Protein AF-A0A183H9J6-F1 (afdb_monomer_lite)

Structure (mmCIF, N/CA/C/O backbone):
data_AF-A0A183H9J6-F1
#
_entry.id   AF-A0A183H9J6-F1
#
loop_
_atom_site.group_PDB
_atom_site.id
_atom_site.type_symbol
_atom_site.label_atom_id
_atom_site.label_alt_id
_atom_site.label_comp_id
_atom_site.label_asym_id
_atom_site.label_entity_id
_atom_site.label_seq_id
_atom_site.pdbx_PDB_ins_code
_atom_site.Cartn_x
_atom_site.Cartn_y
_atom_site.Cartn_z
_atom_site.occupancy
_atom_site.B_iso_or_equiv
_atom_site.auth_seq_id
_atom_site.auth_comp_id
_atom_site.auth_asym_id
_atom_site.auth_atom_id
_atom_site.pdbx_PDB_model_num
ATOM 1 N N . MET A 1 1 ? 47.296 13.083 33.596 1.00 39.81 1 MET A N 1
ATOM 2 C CA . MET A 1 1 ? 47.941 13.870 32.528 1.00 39.81 1 MET A CA 1
ATOM 3 C C . MET A 1 1 ? 46.954 13.886 31.374 1.00 39.81 1 MET A C 1
ATOM 5 O O . MET A 1 1 ? 46.696 12.833 30.814 1.00 39.81 1 MET A O 1
ATOM 9 N N . GLU A 1 2 ? 46.048 14.866 31.382 1.00 35.62 2 GLU A N 1
ATOM 10 C CA . GLU A 1 2 ? 46.184 16.158 30.669 1.00 35.62 2 GLU A CA 1
ATOM 11 C C . GLU A 1 2 ? 46.060 15.941 29.150 1.00 35.62 2 GLU A C 1
ATOM 13 O O . GLU A 1 2 ? 46.863 15.224 28.571 1.00 35.62 2 GLU A O 1
ATOM 18 N N . ASN A 1 3 ? 44.904 16.300 28.567 1.00 37.06 3 ASN A N 1
ATOM 19 C CA . ASN A 1 3 ? 44.635 17.581 27.871 1.00 37.06 3 ASN A CA 1
ATOM 20 C C . ASN A 1 3 ? 45.390 17.623 26.522 1.00 37.06 3 ASN A C 1
ATOM 22 O O . ASN A 1 3 ? 46.571 17.335 26.479 1.00 37.06 3 ASN A O 1
ATOM 26 N N . SER A 1 4 ? 44.849 17.973 25.356 1.00 40.47 4 SER A N 1
ATOM 27 C CA . SER A 1 4 ? 43.821 18.953 24.997 1.00 40.47 4 SER A CA 1
ATOM 28 C C . SER A 1 4 ? 43.622 18.862 23.465 1.00 40.47 4 SER A C 1
ATOM 30 O O . SER A 1 4 ? 44.569 18.576 22.744 1.00 40.47 4 SER A O 1
ATOM 32 N N . SER A 1 5 ? 42.394 18.933 22.946 1.00 39.59 5 SER A N 1
ATOM 33 C CA . SER A 1 5 ? 41.747 20.141 22.384 1.00 39.59 5 SER A CA 1
ATOM 34 C C . SER A 1 5 ? 42.214 20.591 20.987 1.00 39.59 5 SER A C 1
ATOM 36 O O . SER A 1 5 ? 43.350 21.014 20.813 1.00 39.59 5 SER A O 1
ATOM 38 N N . SER A 1 6 ? 41.272 20.624 20.033 1.00 38.84 6 SER A N 1
ATOM 39 C CA . SER A 1 6 ? 41.050 21.686 19.015 1.00 38.84 6 SER A CA 1
ATOM 40 C C . SER A 1 6 ? 39.786 21.308 18.219 1.00 38.84 6 SER A C 1
ATOM 42 O O . SER A 1 6 ? 39.771 20.269 17.573 1.00 38.84 6 SER A O 1
ATOM 44 N N . SER A 1 7 ? 38.603 21.911 18.387 1.00 40.59 7 SER A N 1
ATOM 45 C CA . SER A 1 7 ? 38.158 23.315 18.270 1.00 40.59 7 SER A CA 1
ATOM 46 C C . SER A 1 7 ? 38.127 23.865 16.833 1.00 40.59 7 SER A C 1
ATOM 48 O O . SER A 1 7 ? 39.146 24.262 16.288 1.00 40.59 7 SER A O 1
ATOM 50 N N . ASN A 1 8 ? 36.889 23.951 16.323 1.00 40.28 8 ASN A N 1
ATOM 51 C CA . ASN A 1 8 ? 36.289 24.991 15.473 1.00 40.28 8 ASN A CA 1
ATOM 52 C C . ASN A 1 8 ? 36.818 25.271 14.052 1.00 40.28 8 ASN A C 1
ATOM 54 O O . ASN A 1 8 ? 37.880 25.844 13.880 1.00 40.28 8 ASN A O 1
ATOM 58 N N . HIS A 1 9 ? 35.923 25.126 13.058 1.00 40.44 9 HIS A N 1
ATOM 59 C CA . HIS A 1 9 ? 35.379 26.287 12.329 1.00 40.44 9 HIS A CA 1
ATOM 60 C C . HIS A 1 9 ? 34.066 25.979 11.576 1.00 40.44 9 HIS A C 1
ATOM 62 O O . HIS A 1 9 ? 33.989 25.110 10.714 1.00 40.44 9 HIS A O 1
ATOM 68 N N . LYS A 1 10 ? 33.027 26.763 11.898 1.00 44.31 10 LYS A N 1
ATOM 69 C CA . LYS A 1 10 ? 31.835 27.028 11.075 1.00 44.31 10 LYS A CA 1
ATOM 70 C C . LYS A 1 10 ? 32.164 28.122 10.051 1.00 44.31 10 LYS A C 1
ATOM 72 O O . LYS A 1 10 ? 32.670 29.161 10.468 1.00 44.31 10 LYS A O 1
ATOM 77 N N . ARG A 1 11 ? 31.741 27.945 8.791 1.00 38.75 11 ARG A N 1
ATOM 78 C CA . ARG A 1 11 ? 31.056 28.930 7.906 1.00 38.75 11 ARG A CA 1
ATOM 79 C C . ARG A 1 11 ? 30.902 28.302 6.512 1.00 38.75 11 ARG A C 1
ATOM 81 O O . ARG A 1 11 ? 31.877 27.905 5.900 1.00 38.75 11 ARG A O 1
ATOM 88 N N . SER A 1 12 ? 29.671 27.967 6.136 1.00 33.12 12 SER A N 1
ATOM 89 C CA . SER A 1 12 ? 28.782 28.774 5.283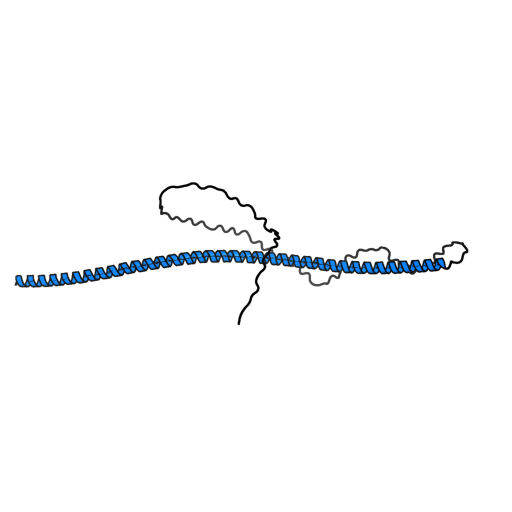 1.00 33.12 12 SER A CA 1
ATOM 90 C C . SER A 1 12 ? 29.090 28.617 3.795 1.00 33.12 12 SER A C 1
ATOM 92 O O . SER A 1 12 ? 30.085 29.139 3.301 1.00 33.12 12 SER A O 1
ATOM 94 N N . SER A 1 13 ? 28.203 27.923 3.085 1.00 44.28 13 SER A N 1
ATOM 95 C CA . SER A 1 13 ? 27.910 28.173 1.673 1.00 44.28 13 SER A CA 1
ATOM 96 C C . SER A 1 13 ? 26.540 27.590 1.347 1.00 44.28 13 SER A C 1
ATOM 98 O O . SER A 1 13 ? 26.383 26.400 1.081 1.00 44.28 13 SER A O 1
ATOM 100 N N . ASP A 1 14 ? 25.555 28.481 1.413 1.00 39.84 14 ASP A N 1
ATOM 101 C CA . ASP A 1 14 ? 24.296 28.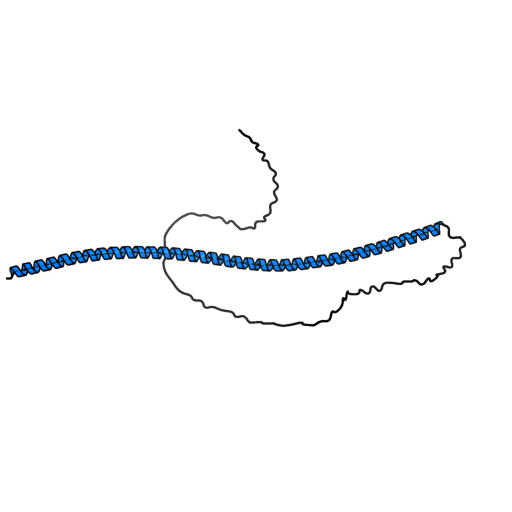423 0.684 1.00 39.84 14 ASP A CA 1
ATOM 102 C C . ASP A 1 14 ? 24.499 27.955 -0.758 1.00 39.84 14 ASP A C 1
ATOM 104 O O . ASP A 1 14 ? 25.221 28.604 -1.514 1.00 39.84 14 ASP A O 1
ATOM 108 N N . ARG A 1 15 ? 23.757 26.922 -1.172 1.00 42.34 15 ARG A N 1
ATOM 109 C CA . ARG A 1 15 ? 23.119 26.896 -2.497 1.00 42.34 15 ARG A CA 1
ATOM 110 C C . ARG A 1 15 ? 21.748 26.238 -2.408 1.00 42.34 15 ARG A C 1
ATOM 112 O O . ARG A 1 15 ? 21.608 25.020 -2.387 1.00 42.34 15 ARG A O 1
ATOM 119 N N . HIS A 1 16 ? 20.739 27.104 -2.403 1.00 36.22 16 HIS A N 1
ATOM 120 C CA . HIS A 1 16 ? 19.374 26.821 -2.821 1.00 36.22 16 HIS A CA 1
ATOM 121 C C . HIS A 1 16 ? 19.330 26.059 -4.152 1.00 36.22 16 HIS A C 1
ATOM 123 O O . HIS A 1 16 ? 19.836 26.538 -5.166 1.00 36.22 16 HIS A O 1
ATOM 129 N N . ARG A 1 17 ? 18.581 24.955 -4.182 1.00 38.44 17 ARG A N 1
ATOM 130 C CA . ARG A 1 17 ? 17.717 24.625 -5.322 1.00 38.44 17 ARG A CA 1
ATOM 131 C C . ARG A 1 17 ? 16.414 24.043 -4.788 1.00 38.44 17 ARG A C 1
ATOM 133 O O . ARG A 1 17 ? 16.344 22.889 -4.382 1.00 38.44 17 ARG A O 1
ATOM 140 N N . HIS A 1 18 ? 15.404 24.906 -4.746 1.00 35.41 18 HIS A N 1
ATOM 141 C CA . HIS A 1 18 ? 14.035 24.575 -4.386 1.00 35.41 18 HIS A CA 1
ATOM 142 C C . HIS A 1 18 ? 13.429 23.586 -5.385 1.00 35.41 18 HIS A C 1
ATOM 144 O O . HIS A 1 18 ? 13.367 23.848 -6.584 1.00 35.41 18 HIS A O 1
ATOM 150 N N . SER A 1 19 ? 12.945 22.473 -4.845 1.00 37.44 19 SER A N 1
ATOM 151 C CA . SER A 1 19 ? 12.026 21.539 -5.479 1.00 37.44 19 SER A CA 1
ATOM 152 C C . SER A 1 19 ? 10.768 21.511 -4.627 1.00 37.44 19 SER A C 1
ATOM 154 O O . SER A 1 19 ? 10.751 20.810 -3.622 1.00 37.44 19 SER A O 1
ATOM 156 N N . SER A 1 20 ? 9.747 22.276 -5.017 1.00 36.22 20 SER A N 1
ATOM 157 C CA . SER A 1 20 ? 8.347 22.026 -4.645 1.00 36.22 20 SER A CA 1
ATOM 158 C C . SER A 1 20 ? 7.453 23.135 -5.197 1.00 36.22 20 SER A C 1
ATOM 160 O O . SER A 1 20 ? 7.291 24.186 -4.580 1.00 36.22 20 SER A O 1
ATOM 162 N N . TYR A 1 21 ? 6.840 22.873 -6.352 1.00 33.75 21 TYR A N 1
ATOM 163 C CA . TYR A 1 21 ? 5.544 23.454 -6.691 1.00 33.75 21 TYR A CA 1
ATOM 164 C C . TYR A 1 21 ? 4.521 22.843 -5.724 1.00 33.75 21 TYR A C 1
ATOM 166 O O . TYR A 1 21 ? 4.093 21.704 -5.899 1.00 33.75 21 TYR A O 1
ATOM 174 N N . ALA A 1 22 ? 4.195 23.576 -4.661 1.00 39.69 22 ALA A N 1
ATOM 175 C CA . ALA A 1 22 ? 3.084 23.260 -3.779 1.00 39.69 22 ALA A CA 1
ATOM 176 C C . ALA A 1 22 ? 1.826 23.950 -4.313 1.00 39.69 22 ALA A C 1
ATOM 178 O O . ALA A 1 22 ? 1.788 25.161 -4.525 1.00 39.69 22 ALA A O 1
ATOM 179 N N . MET A 1 23 ? 0.822 23.122 -4.568 1.00 39.19 23 MET A N 1
ATOM 180 C CA . MET A 1 23 ? -0.502 23.484 -5.041 1.00 39.19 23 MET A CA 1
ATOM 181 C C . MET A 1 23 ? -1.273 24.308 -4.004 1.00 39.19 23 MET A C 1
ATOM 183 O O . MET A 1 23 ? -1.346 23.959 -2.829 1.00 39.19 23 MET A O 1
ATOM 187 N N . LEU A 1 24 ? -1.886 25.370 -4.521 1.00 36.50 24 LEU A N 1
ATOM 188 C CA . LEU A 1 24 ? -3.099 26.047 -4.067 1.00 36.50 24 LEU A CA 1
ATOM 189 C C . LEU A 1 24 ? -4.028 25.211 -3.163 1.00 36.50 24 LEU A C 1
ATOM 191 O O . LEU A 1 24 ? -4.579 24.204 -3.600 1.00 36.50 24 LEU A O 1
ATOM 195 N N . SER A 1 25 ? -4.331 25.731 -1.970 1.00 33.50 25 SER A N 1
ATOM 196 C CA . SER A 1 25 ? -5.674 25.637 -1.386 1.00 33.50 25 SER A CA 1
ATOM 197 C C . SER A 1 25 ? -5.917 26.781 -0.397 1.00 33.50 25 SER A C 1
ATOM 199 O O . SER A 1 25 ? -5.163 27.000 0.545 1.00 33.50 25 SER A O 1
ATOM 201 N N . TYR A 1 26 ? -6.991 27.505 -0.680 1.00 35.06 26 TYR A N 1
ATOM 202 C CA . TYR A 1 26 ? -7.563 28.680 -0.040 1.00 35.06 26 TYR A CA 1
ATOM 203 C C . TYR A 1 26 ? -7.605 28.656 1.499 1.00 35.06 26 TYR A C 1
ATOM 205 O O . TYR A 1 26 ? -8.147 27.735 2.105 1.00 35.06 26 TYR A O 1
ATOM 213 N N . VAL A 1 27 ? -7.120 29.742 2.110 1.00 32.31 27 VAL A N 1
ATOM 214 C CA . VAL A 1 27 ? -7.443 30.149 3.485 1.00 32.31 27 VAL A CA 1
ATOM 215 C C . VAL A 1 27 ? -8.529 31.218 3.391 1.00 32.31 27 VAL A C 1
ATOM 217 O O . VAL A 1 27 ? -8.268 32.336 2.953 1.00 32.31 27 VAL A O 1
ATOM 220 N N . THR A 1 28 ? -9.753 30.872 3.778 1.00 38.06 28 THR A N 1
ATOM 221 C CA . THR A 1 28 ? -10.841 31.832 4.003 1.00 38.06 28 THR A CA 1
ATOM 222 C C . THR A 1 28 ? -10.937 32.156 5.489 1.00 38.06 28 THR A C 1
ATOM 224 O O . THR A 1 28 ? -11.050 31.268 6.332 1.00 38.06 28 THR A O 1
ATOM 227 N N . THR A 1 29 ? -10.881 33.448 5.784 1.00 37.31 29 THR A N 1
ATOM 228 C CA . THR A 1 29 ? -11.086 34.092 7.081 1.00 37.31 29 THR A CA 1
ATOM 229 C C . THR A 1 29 ? -12.549 34.008 7.537 1.00 37.31 29 THR A C 1
ATOM 231 O O . THR A 1 29 ? -13.447 34.041 6.699 1.00 37.31 29 THR A O 1
ATOM 234 N N . ASN A 1 30 ? -12.795 33.954 8.856 1.00 34.91 30 ASN A N 1
ATOM 235 C CA . ASN A 1 30 ? -13.631 34.913 9.613 1.00 34.91 30 ASN A CA 1
ATOM 236 C C . ASN A 1 30 ? -14.077 34.341 10.975 1.00 34.91 30 ASN A C 1
ATOM 238 O O . ASN A 1 30 ? -14.807 33.358 11.055 1.00 34.91 30 ASN A O 1
ATOM 242 N N . ILE A 1 31 ? -13.661 35.027 12.042 1.00 38.62 31 ILE A N 1
ATOM 243 C CA . ILE A 1 31 ? -14.200 34.937 13.407 1.00 38.62 31 ILE A CA 1
ATOM 244 C C . ILE A 1 31 ? -15.359 35.941 13.513 1.00 38.62 31 ILE A C 1
ATOM 246 O O . ILE A 1 31 ? -15.211 37.074 13.049 1.00 38.62 31 ILE A O 1
ATOM 250 N N . PRO A 1 32 ? -16.484 35.567 14.148 1.00 42.19 32 PRO A N 1
ATOM 251 C CA . PRO A 1 32 ? -17.030 36.440 15.188 1.00 42.19 32 PRO A CA 1
ATOM 252 C C . PRO A 1 32 ? -17.527 35.701 16.444 1.00 42.19 32 PRO A C 1
ATOM 254 O O . PRO A 1 32 ? -17.738 34.494 16.495 1.00 42.19 32 PRO A O 1
ATOM 257 N N . THR A 1 33 ? -17.669 36.517 17.478 1.00 40.19 33 THR A N 1
ATOM 258 C CA . THR A 1 33 ? -17.850 36.280 18.910 1.00 40.19 33 THR A CA 1
ATOM 259 C C . THR A 1 33 ? -19.239 35.805 19.369 1.00 40.19 33 THR A C 1
ATOM 261 O O . THR A 1 33 ? -20.248 36.314 18.901 1.00 40.19 33 THR A O 1
ATOM 264 N N . ALA A 1 34 ? -19.220 35.004 20.445 1.00 35.53 34 ALA A N 1
ATOM 265 C CA . ALA A 1 34 ? -20.131 34.974 21.605 1.00 35.53 34 ALA A CA 1
ATOM 266 C C . ALA A 1 34 ? -21.600 34.474 21.505 1.00 35.53 34 ALA A C 1
ATOM 268 O O . ALA A 1 34 ? -22.406 34.943 20.715 1.00 35.53 34 ALA A O 1
ATOM 269 N N . SER A 1 35 ? -21.947 33.688 22.545 1.00 33.44 35 SER A N 1
ATOM 270 C CA . SER A 1 35 ? -23.205 33.695 23.327 1.00 33.44 35 SER A CA 1
ATOM 271 C C . SER A 1 35 ? -24.302 32.630 23.072 1.00 33.44 35 SER A C 1
ATOM 273 O O . SER A 1 35 ? -25.164 32.800 22.221 1.00 33.44 35 SER A O 1
ATOM 275 N N . LYS A 1 36 ? -24.384 31.718 24.064 1.00 35.38 36 LYS A N 1
ATOM 276 C CA . LYS A 1 36 ? -25.572 31.181 24.784 1.00 35.38 36 LYS A CA 1
ATOM 277 C C . LYS A 1 36 ? -26.300 29.900 24.313 1.00 35.38 36 LYS A C 1
ATOM 279 O O . LYS A 1 36 ? -26.938 29.867 23.275 1.00 35.38 36 LYS A O 1
ATOM 284 N N . ARG A 1 37 ? -26.384 29.007 25.319 1.00 37.38 37 ARG A N 1
ATOM 285 C CA . ARG A 1 37 ? -27.495 28.139 25.774 1.00 37.38 37 ARG A CA 1
ATOM 286 C C . ARG A 1 37 ? -27.721 26.776 25.112 1.00 37.38 37 ARG A C 1
ATOM 288 O O . ARG A 1 37 ? -28.082 26.672 23.951 1.00 37.38 37 ARG A O 1
ATOM 295 N N . ASP A 1 38 ? -27.562 25.768 25.975 1.00 35.53 38 ASP A N 1
ATOM 296 C CA . ASP A 1 38 ? -28.466 24.648 26.259 1.00 35.53 38 ASP A CA 1
ATOM 297 C C . ASP A 1 38 ? -29.483 24.261 25.187 1.00 35.53 38 ASP A C 1
ATOM 299 O O . ASP A 1 38 ? -30.408 25.018 24.902 1.00 35.53 38 ASP A O 1
ATOM 303 N N . SER A 1 39 ? -29.409 23.002 24.752 1.00 43.72 39 SER A N 1
ATOM 304 C CA . SER A 1 39 ? -30.535 22.059 24.831 1.00 43.72 39 SER A CA 1
ATOM 305 C C . SER A 1 39 ? -30.048 20.641 24.537 1.00 43.72 39 SER A C 1
ATOM 307 O O . SER A 1 39 ? -29.667 20.307 23.418 1.00 43.72 39 SER A O 1
ATOM 309 N N . GLN A 1 40 ? -30.081 19.794 25.566 1.00 41.00 40 GLN A N 1
ATOM 310 C CA . GLN A 1 40 ? -30.141 18.347 25.404 1.00 41.00 40 GLN A CA 1
ATOM 311 C C . GLN A 1 40 ? -31.478 17.985 24.744 1.00 41.00 40 GLN A C 1
ATOM 313 O O . GLN A 1 40 ? -32.533 18.360 25.247 1.00 41.00 40 GLN A O 1
ATOM 318 N N . SER A 1 41 ? -31.441 17.203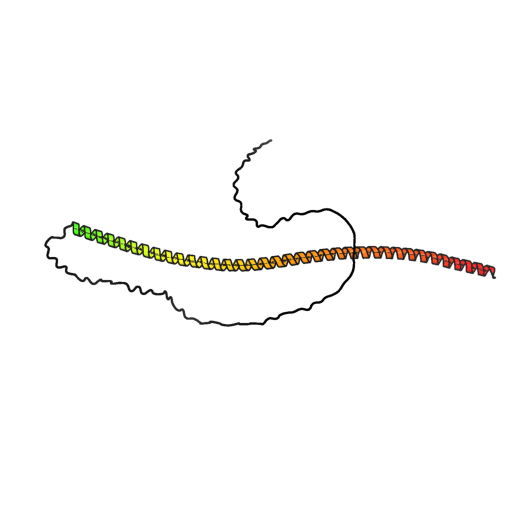 23.667 1.00 42.75 41 SER A N 1
ATOM 319 C CA . SER A 1 41 ? -32.596 16.454 23.169 1.00 42.75 41 SER A CA 1
ATOM 320 C C . SER A 1 41 ? -32.151 15.015 22.930 1.00 42.75 41 SER A C 1
ATOM 322 O O . SER A 1 41 ? -31.255 14.736 22.136 1.00 42.75 41 SER A O 1
ATOM 324 N N . ARG A 1 42 ? -32.741 14.125 23.732 1.00 46.53 42 ARG A N 1
ATOM 325 C CA . ARG A 1 42 ? -32.821 12.679 23.519 1.00 46.53 42 ARG A CA 1
ATOM 326 C C . ARG A 1 42 ? -34.001 12.381 22.577 1.00 46.53 42 ARG A C 1
ATOM 328 O O . ARG A 1 42 ? -34.835 13.263 22.379 1.00 46.53 42 ARG A O 1
ATOM 335 N N . ASP A 1 43 ? -34.047 11.128 22.119 1.00 39.97 43 ASP A N 1
ATOM 336 C CA . ASP A 1 43 ? -35.026 10.473 21.229 1.00 39.97 43 ASP A CA 1
ATOM 337 C C . ASP A 1 43 ? -34.910 10.824 19.732 1.00 39.97 43 ASP A C 1
ATOM 339 O O . ASP A 1 43 ? -34.617 11.949 19.359 1.00 39.97 43 ASP A O 1
ATOM 343 N N . ASP A 1 44 ? -35.067 9.904 18.779 1.00 46.69 44 ASP A N 1
ATOM 344 C CA . ASP A 1 44 ? -35.727 8.604 18.846 1.00 46.69 44 ASP A CA 1
ATOM 345 C C . ASP A 1 44 ? -35.221 7.675 17.734 1.00 46.69 44 ASP A C 1
ATOM 347 O O . ASP A 1 44 ? -34.843 8.106 16.639 1.00 46.69 44 ASP A O 1
ATOM 351 N N . GLY A 1 45 ? -35.245 6.372 18.000 1.00 43.59 45 GLY A N 1
ATOM 352 C CA . GLY A 1 45 ? -34.929 5.362 17.003 1.00 43.59 45 GLY A CA 1
ATOM 353 C C . GLY A 1 45 ? -35.946 5.339 15.863 1.00 43.59 45 GLY A C 1
ATOM 354 O O . GLY A 1 45 ? -37.139 5.527 16.076 1.00 43.59 45 GLY A O 1
ATOM 355 N N . ARG A 1 46 ? -35.485 5.012 14.649 1.00 48.81 46 ARG A N 1
ATOM 356 C CA . ARG A 1 46 ? -36.260 4.227 13.672 1.00 48.81 46 ARG A CA 1
ATOM 357 C C . ARG A 1 46 ? -35.400 3.806 12.485 1.00 48.81 46 ARG A C 1
ATOM 359 O O . ARG A 1 46 ? -35.048 4.588 11.609 1.00 48.81 46 ARG A O 1
ATOM 366 N N . SER A 1 47 ? -35.121 2.507 12.496 1.00 52.59 47 SER A N 1
ATOM 367 C CA . SER A 1 47 ? -34.952 1.610 11.353 1.00 52.59 47 SER A CA 1
ATOM 368 C C . SER A 1 47 ? -35.393 2.176 9.999 1.00 52.59 47 SER A C 1
ATOM 370 O O . SER A 1 47 ? -36.570 2.482 9.807 1.00 52.59 47 SER A O 1
ATOM 372 N N . LYS A 1 48 ? -34.472 2.167 9.027 1.00 53.00 48 LYS A N 1
ATOM 373 C CA . LYS A 1 48 ? -34.804 1.897 7.622 1.00 53.00 48 LYS A CA 1
ATOM 374 C C . LYS A 1 48 ? -33.762 0.958 7.024 1.00 53.00 48 LYS A C 1
ATOM 376 O O . LYS A 1 48 ? -32.763 1.373 6.444 1.00 53.00 48 LYS A O 1
ATOM 381 N N . HIS A 1 49 ? -34.039 -0.334 7.173 1.00 50.78 49 HIS A N 1
ATOM 382 C CA . HIS A 1 49 ? -33.556 -1.367 6.268 1.00 50.78 49 HIS A CA 1
ATOM 383 C C . HIS A 1 49 ? -33.875 -0.960 4.824 1.00 50.78 49 HIS A C 1
ATOM 385 O O . HIS A 1 49 ? -35.036 -0.979 4.416 1.00 50.78 49 HIS A O 1
ATOM 391 N N . HIS A 1 50 ? -32.855 -0.628 4.034 1.00 50.75 50 HIS A N 1
ATOM 392 C CA . HIS A 1 50 ? -32.999 -0.603 2.585 1.00 50.75 50 HIS A CA 1
ATOM 393 C C . HIS A 1 50 ? -32.192 -1.728 1.952 1.00 50.75 50 HIS A C 1
ATOM 395 O O . HIS A 1 50 ? -30.965 -1.772 1.971 1.00 50.75 50 HIS A O 1
ATOM 401 N N . HIS A 1 51 ? -32.977 -2.670 1.438 1.00 56.97 51 HIS A N 1
ATOM 402 C CA . HIS A 1 51 ? -32.600 -3.884 0.751 1.00 56.97 51 HIS A CA 1
ATOM 403 C C . HIS A 1 51 ? -31.653 -3.648 -0.429 1.00 56.97 51 HIS A C 1
ATOM 405 O O . HIS A 1 51 ? -31.795 -2.710 -1.214 1.00 56.97 51 HIS A O 1
ATOM 411 N N . HIS A 1 52 ? -30.733 -4.599 -0.566 1.00 51.09 52 HIS A N 1
ATOM 412 C CA . HIS A 1 52 ? -29.848 -4.821 -1.698 1.00 51.09 52 HIS A CA 1
ATOM 413 C C . HIS A 1 52 ? -30.535 -4.669 -3.065 1.00 51.09 52 HIS A C 1
ATOM 415 O O . HIS A 1 52 ? -31.552 -5.303 -3.339 1.00 51.09 52 HIS A O 1
ATOM 421 N N . LYS A 1 53 ? -29.872 -3.961 -3.986 1.00 56.03 53 LYS A N 1
ATOM 422 C CA . LYS A 1 53 ? -29.983 -4.222 -5.427 1.00 56.03 53 LYS A CA 1
ATOM 423 C C . LYS A 1 53 ? -28.631 -4.690 -5.953 1.00 56.03 53 LYS A C 1
ATOM 425 O O . LYS A 1 53 ? -27.776 -3.903 -6.344 1.00 56.03 53 LYS A O 1
ATOM 430 N N . THR A 1 54 ? -28.443 -6.005 -5.951 1.00 54.94 54 THR A N 1
ATOM 431 C CA . THR A 1 54 ? -27.377 -6.692 -6.682 1.00 54.94 54 THR A CA 1
ATOM 432 C C . THR A 1 54 ? -27.716 -6.683 -8.171 1.00 54.94 54 THR A C 1
ATOM 434 O O . THR A 1 54 ? -28.413 -7.555 -8.686 1.00 54.94 54 THR A O 1
ATOM 437 N N . HIS A 1 55 ? -27.203 -5.703 -8.913 1.00 55.78 55 HIS A N 1
ATOM 438 C CA . HIS A 1 55 ? -27.210 -5.786 -10.371 1.00 55.78 55 HIS A CA 1
ATOM 439 C C . HIS A 1 55 ? -26.145 -6.790 -10.835 1.00 55.78 55 HIS A C 1
ATOM 441 O O . HIS A 1 55 ? -25.018 -6.431 -11.164 1.00 55.78 55 HIS A O 1
ATOM 447 N N . LYS A 1 56 ? -26.526 -8.075 -10.904 1.00 61.25 56 LYS A N 1
ATOM 448 C CA . LYS A 1 56 ? -25.820 -9.095 -11.693 1.00 61.25 56 LYS A CA 1
ATOM 449 C C . LYS A 1 56 ? -25.941 -8.745 -13.180 1.00 61.25 56 LYS A C 1
ATOM 451 O O . LYS A 1 56 ? -26.816 -9.251 -13.882 1.00 61.25 56 LYS A O 1
ATOM 456 N N . LYS A 1 57 ? -25.050 -7.896 -13.696 1.00 56.72 57 LYS A N 1
ATOM 457 C CA . LYS A 1 57 ? -24.847 -7.780 -15.145 1.00 56.72 57 LYS A CA 1
ATOM 458 C C . LYS A 1 57 ? -23.875 -8.866 -15.611 1.00 56.72 57 LYS A C 1
ATOM 460 O O . LYS A 1 57 ? -22.671 -8.773 -15.436 1.00 56.72 57 LYS A O 1
ATOM 465 N N . ARG A 1 58 ? -24.492 -9.904 -16.184 1.00 53.62 58 ARG A N 1
ATOM 466 C CA . ARG A 1 58 ? -24.052 -10.766 -17.296 1.00 53.62 58 ARG A CA 1
ATOM 467 C C . ARG A 1 58 ? -22.573 -11.171 -17.334 1.00 53.62 58 ARG A C 1
ATOM 469 O O . ARG A 1 58 ? -21.717 -10.446 -17.827 1.00 53.62 58 ARG A O 1
ATOM 476 N N . ARG A 1 59 ? -22.365 -12.458 -17.031 1.00 55.75 59 ARG A N 1
ATOM 477 C CA . ARG A 1 59 ? -21.408 -13.338 -17.720 1.00 55.75 59 ARG A CA 1
ATOM 478 C C . ARG A 1 59 ? -21.285 -12.955 -19.204 1.00 55.75 59 ARG A C 1
ATOM 480 O O . ARG A 1 59 ? -22.249 -13.100 -19.957 1.00 55.75 59 ARG A O 1
ATOM 487 N N . ARG A 1 60 ? -20.080 -12.591 -19.633 1.00 57.69 60 ARG A N 1
ATOM 488 C CA . ARG A 1 60 ? -19.553 -13.010 -20.935 1.00 57.69 60 ARG A CA 1
ATOM 489 C C . ARG A 1 60 ? -18.228 -13.712 -20.693 1.00 57.69 60 ARG A C 1
ATOM 491 O O . ARG A 1 60 ? -17.187 -13.100 -20.503 1.00 57.69 60 ARG A O 1
ATOM 498 N N . HIS A 1 61 ? -18.343 -15.031 -20.615 1.00 44.34 61 HIS A N 1
ATOM 499 C CA . HIS A 1 61 ? -17.248 -15.955 -20.808 1.00 44.34 61 HIS A CA 1
ATOM 500 C C . HIS A 1 61 ? -17.037 -16.017 -22.325 1.00 44.34 61 HIS A C 1
ATOM 502 O O . HIS A 1 61 ? -17.875 -16.572 -23.027 1.00 44.34 61 HIS A O 1
ATOM 508 N N . SER A 1 62 ? -15.962 -15.411 -22.816 1.00 47.09 62 SER A N 1
ATOM 509 C CA . SER A 1 62 ? -15.401 -15.734 -24.127 1.00 47.09 62 SER A CA 1
ATOM 510 C C . SER A 1 62 ? -14.018 -16.299 -23.858 1.00 47.09 62 SER A C 1
ATOM 512 O O . SER A 1 62 ? -13.020 -15.587 -23.814 1.00 47.09 62 SER A O 1
ATOM 514 N N . ARG A 1 63 ? -14.012 -17.593 -23.547 1.00 45.12 63 ARG A N 1
ATOM 515 C CA . ARG A 1 63 ? -12.826 -18.441 -23.533 1.00 45.12 63 ARG A CA 1
ATOM 516 C C . ARG A 1 63 ? -12.687 -19.010 -24.951 1.00 45.12 63 ARG A C 1
ATOM 518 O O . ARG A 1 63 ? -13.702 -19.269 -25.586 1.00 45.12 63 ARG A O 1
ATOM 525 N N . SER A 1 64 ? -11.434 -19.181 -25.371 1.00 44.19 64 SER A N 1
ATOM 526 C CA . SER A 1 64 ? -10.910 -19.783 -26.610 1.00 44.19 64 SER A CA 1
ATOM 527 C C . SER A 1 64 ? -11.018 -18.992 -27.922 1.00 44.19 64 SER A C 1
ATOM 529 O O . SER A 1 64 ? -12.050 -18.997 -28.580 1.00 44.19 64 SER A O 1
ATOM 531 N N . HIS A 1 65 ? -9.864 -18.505 -28.393 1.00 35.84 65 HIS A N 1
ATOM 532 C CA . HIS A 1 65 ? -9.329 -19.046 -29.640 1.00 35.84 65 HIS A CA 1
ATOM 533 C C . HIS A 1 65 ? -7.867 -19.443 -29.432 1.00 35.84 65 HIS A C 1
ATOM 535 O O . HIS A 1 65 ? -6.972 -18.614 -29.295 1.00 35.84 65 HIS A O 1
ATOM 541 N N . SER A 1 66 ? -7.655 -20.748 -29.350 1.00 41.25 66 SER A N 1
ATOM 542 C CA . SER A 1 66 ? -6.356 -21.381 -29.490 1.00 41.25 66 SER A CA 1
ATOM 543 C C . SER A 1 66 ? -5.892 -21.178 -30.932 1.00 41.25 66 SER A C 1
ATOM 545 O O . SER A 1 66 ? -6.626 -21.543 -31.851 1.00 41.25 66 SER A O 1
ATOM 547 N N . PHE A 1 67 ? -4.689 -20.642 -31.134 1.00 36.12 67 PHE A N 1
ATOM 548 C CA . PHE A 1 67 ? -3.926 -20.879 -32.357 1.00 36.12 67 PHE A CA 1
ATOM 549 C C . PHE A 1 67 ? -2.720 -21.731 -31.968 1.00 36.12 67 PHE A C 1
ATOM 551 O O . PHE A 1 67 ? -1.631 -21.238 -31.694 1.00 36.12 67 PHE A O 1
ATOM 558 N N . SER A 1 68 ? -2.964 -23.037 -31.861 1.00 39.62 68 SER A N 1
ATOM 559 C CA . SER A 1 68 ? -1.897 -24.021 -31.980 1.00 39.62 68 SER A CA 1
ATOM 560 C C . SER A 1 68 ? -1.723 -24.265 -33.473 1.00 39.62 68 SER A C 1
ATOM 562 O O . SER A 1 68 ? -2.571 -24.890 -34.105 1.00 39.62 68 SER A O 1
ATOM 564 N N . SER A 1 69 ? -0.666 -23.709 -34.054 1.00 37.44 69 SER A N 1
ATOM 565 C CA . SER A 1 69 ? -0.072 -24.260 -35.269 1.00 37.44 69 SER A CA 1
ATOM 566 C C . SER A 1 69 ? 1.299 -24.774 -34.880 1.00 37.44 69 SER A C 1
ATOM 568 O O . SER A 1 69 ? 2.253 -24.031 -34.663 1.00 37.44 69 SER A O 1
ATOM 570 N N . SER A 1 70 ? 1.315 -26.085 -34.707 1.00 39.78 70 SER A N 1
ATOM 571 C CA . SER A 1 70 ? 2.470 -26.949 -34.592 1.00 39.78 70 SER A CA 1
ATOM 572 C C . SER A 1 70 ? 3.522 -26.665 -35.667 1.00 39.78 70 SER A C 1
ATOM 574 O O . SER A 1 70 ? 3.213 -26.619 -36.854 1.00 39.78 70 SER A O 1
ATOM 576 N N . LEU A 1 71 ? 4.769 -26.550 -35.210 1.00 45.91 71 LEU A N 1
ATOM 577 C CA . LEU A 1 71 ? 5.986 -27.098 -35.815 1.00 45.91 71 LEU A CA 1
ATOM 578 C C . LEU A 1 71 ? 6.067 -27.093 -37.352 1.00 45.91 71 LEU A C 1
ATOM 580 O O . LEU A 1 71 ? 5.814 -28.089 -38.023 1.00 45.91 71 LEU A O 1
ATOM 584 N N . SER A 1 72 ? 6.601 -25.997 -37.883 1.00 38.62 72 SER A N 1
ATOM 585 C CA . SER A 1 72 ? 7.681 -26.042 -38.874 1.00 38.62 72 SER A CA 1
ATOM 586 C C . SER A 1 72 ? 8.502 -24.754 -38.751 1.00 38.62 72 SER A C 1
ATOM 588 O O . SER A 1 72 ? 7.912 -23.675 -38.663 1.00 38.62 72 SER A O 1
ATOM 590 N N . PRO A 1 73 ? 9.845 -24.823 -38.711 1.00 39.09 73 PRO A N 1
ATOM 591 C CA . PRO A 1 73 ? 10.687 -23.639 -38.661 1.00 39.09 73 PRO A CA 1
ATOM 592 C C . PRO A 1 73 ? 10.619 -22.959 -40.030 1.00 39.09 73 PRO A C 1
ATOM 594 O O . PRO A 1 73 ? 11.356 -23.305 -40.952 1.00 39.09 73 PRO A O 1
ATOM 597 N N . ILE A 1 74 ? 9.704 -22.001 -40.192 1.00 36.50 74 ILE A N 1
ATOM 598 C CA . ILE A 1 74 ? 9.711 -21.122 -41.360 1.00 36.50 74 ILE A CA 1
ATOM 599 C C . ILE A 1 74 ? 10.952 -20.251 -41.221 1.00 36.50 74 ILE A C 1
ATOM 601 O O . ILE A 1 74 ? 11.023 -19.313 -40.427 1.00 36.50 74 ILE A O 1
ATOM 605 N N . GLY A 1 75 ? 11.973 -20.672 -41.960 1.00 36.44 75 GLY A N 1
ATOM 606 C CA . GLY A 1 75 ? 13.267 -20.042 -42.029 1.00 36.44 75 GLY A CA 1
ATOM 607 C C . GLY A 1 75 ? 13.159 -18.541 -42.251 1.00 36.44 75 GLY A C 1
ATOM 608 O O . GLY A 1 75 ? 12.348 -18.055 -43.038 1.00 36.44 75 GLY A O 1
ATOM 609 N N . ARG A 1 76 ? 14.043 -17.839 -41.542 1.00 50.38 76 ARG A N 1
ATOM 610 C CA . ARG A 1 76 ? 14.718 -16.605 -41.950 1.00 50.38 76 ARG A CA 1
ATOM 611 C C . ARG A 1 76 ? 14.262 -16.099 -43.324 1.00 50.38 76 ARG A C 1
ATOM 613 O O . ARG A 1 76 ? 14.840 -16.453 -44.348 1.00 50.38 76 ARG A O 1
ATOM 620 N N . ARG A 1 77 ? 13.267 -15.220 -43.347 1.00 39.28 77 ARG A N 1
ATOM 621 C CA . ARG A 1 77 ? 13.067 -14.311 -44.474 1.00 39.28 77 ARG A CA 1
ATOM 622 C C . ARG A 1 77 ? 13.267 -12.897 -43.964 1.00 39.28 77 ARG A C 1
ATOM 624 O O . ARG A 1 77 ? 12.334 -12.234 -43.534 1.00 39.28 77 ARG A O 1
ATOM 631 N N . ASN A 1 78 ? 14.526 -12.462 -44.028 1.00 38.72 78 ASN A N 1
ATOM 632 C CA . ASN A 1 78 ? 14.814 -11.05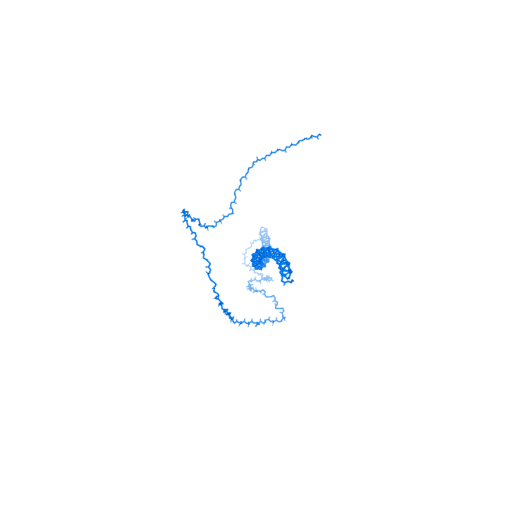4 -44.272 1.00 38.72 78 ASN A CA 1
ATOM 633 C C . ASN A 1 78 ? 14.021 -10.636 -45.520 1.00 38.72 78 ASN A C 1
ATOM 635 O O . ASN A 1 78 ? 14.004 -11.412 -46.485 1.00 38.72 78 ASN A O 1
ATOM 639 N N . PRO A 1 79 ? 13.402 -9.446 -45.561 1.00 44.44 79 PRO A N 1
ATOM 640 C CA . PRO A 1 79 ? 12.988 -8.883 -46.831 1.00 44.44 79 PRO A CA 1
ATOM 641 C C . PRO A 1 79 ? 14.260 -8.697 -47.665 1.00 44.44 79 PRO A C 1
ATOM 643 O O . PRO A 1 79 ? 15.072 -7.808 -47.414 1.00 44.44 79 PRO A O 1
ATOM 646 N N . VAL A 1 80 ? 14.475 -9.599 -48.624 1.00 45.06 80 VAL A N 1
ATOM 647 C CA . VAL A 1 80 ? 15.473 -9.430 -49.676 1.00 45.06 80 VAL A CA 1
ATOM 648 C C . VAL A 1 80 ? 14.965 -8.269 -50.516 1.00 45.06 80 VAL A C 1
ATOM 650 O O . VAL A 1 80 ? 14.159 -8.450 -51.428 1.00 45.06 80 VAL A O 1
ATOM 653 N N . ILE A 1 81 ? 15.407 -7.060 -50.178 1.00 40.88 81 ILE A N 1
ATOM 654 C CA . ILE A 1 81 ? 15.434 -5.970 -51.141 1.00 40.88 81 ILE A CA 1
ATOM 655 C C . ILE A 1 81 ? 16.280 -6.511 -52.292 1.00 40.88 81 ILE A C 1
ATOM 657 O O . ILE A 1 81 ? 17.488 -6.703 -52.157 1.00 40.88 81 ILE A O 1
ATOM 661 N N . LYS A 1 82 ? 15.625 -6.835 -53.410 1.00 41.97 82 LYS A N 1
ATOM 662 C CA . LYS A 1 82 ? 16.289 -7.039 -54.693 1.00 41.97 82 LYS A CA 1
ATOM 663 C C . LYS A 1 82 ? 16.873 -5.690 -55.111 1.00 41.97 82 LYS A C 1
ATOM 665 O O . LYS A 1 82 ? 16.308 -5.000 -55.949 1.00 41.97 82 LYS A O 1
ATOM 670 N N . THR A 1 83 ? 18.017 -5.314 -54.549 1.00 42.81 83 THR A N 1
ATOM 671 C CA . THR A 1 83 ? 18.963 -4.451 -55.250 1.00 42.81 83 THR A CA 1
ATOM 672 C C . THR A 1 83 ? 19.660 -5.317 -56.293 1.00 42.81 83 THR A C 1
ATOM 674 O O . THR A 1 83 ? 20.810 -5.721 -56.166 1.00 42.81 83 THR A O 1
ATOM 677 N N . SER A 1 84 ? 18.930 -5.632 -57.363 1.00 39.62 84 SER A N 1
ATOM 678 C CA . SER A 1 84 ? 19.555 -5.930 -58.645 1.00 39.62 84 SER A CA 1
ATOM 679 C C . SER A 1 84 ? 20.081 -4.612 -59.206 1.00 39.62 84 SER A C 1
ATOM 681 O O . SER A 1 84 ? 19.451 -3.998 -60.061 1.00 39.62 84 SER A O 1
ATOM 683 N N . ILE A 1 85 ? 21.206 -4.139 -58.675 1.00 42.66 85 ILE A N 1
ATOM 684 C CA . ILE A 1 85 ? 21.978 -3.058 -59.281 1.00 42.66 85 ILE A CA 1
ATOM 685 C C . ILE A 1 85 ? 23.421 -3.557 -59.357 1.00 42.66 85 ILE A C 1
ATOM 687 O O . ILE A 1 85 ? 24.198 -3.451 -58.418 1.00 42.66 85 ILE A O 1
ATOM 691 N N . ILE A 1 86 ? 23.698 -4.190 -60.501 1.00 45.12 86 ILE A N 1
ATOM 692 C CA . ILE A 1 86 ? 25.000 -4.258 -61.172 1.00 45.12 86 ILE A CA 1
ATOM 693 C C . ILE A 1 86 ? 26.126 -4.902 -60.343 1.00 45.12 86 ILE A C 1
ATOM 695 O O . ILE A 1 86 ? 27.109 -4.276 -59.968 1.00 45.12 86 ILE A O 1
ATOM 699 N N . ARG A 1 87 ? 26.031 -6.224 -60.150 1.00 42.50 87 ARG A N 1
ATOM 700 C CA . ARG A 1 87 ? 27.223 -7.086 -60.119 1.00 42.50 87 ARG A CA 1
ATOM 701 C C . ARG A 1 87 ? 27.507 -7.535 -61.548 1.00 42.50 87 ARG A C 1
ATOM 703 O O . ARG A 1 87 ? 27.111 -8.622 -61.956 1.00 42.50 87 ARG A O 1
ATOM 710 N N . THR A 1 88 ? 28.179 -6.692 -62.316 1.00 44.56 88 THR A N 1
ATOM 711 C CA . THR A 1 88 ? 28.966 -7.181 -63.446 1.00 44.56 88 THR A CA 1
ATOM 712 C C . THR A 1 88 ? 30.367 -7.439 -62.915 1.00 44.56 88 THR A C 1
ATOM 714 O O . THR A 1 88 ? 31.211 -6.548 -62.881 1.00 44.56 88 THR A O 1
ATOM 717 N N . ASN A 1 89 ? 30.595 -8.677 -62.469 1.00 46.06 89 ASN A N 1
ATOM 718 C CA . ASN A 1 89 ? 31.915 -9.284 -62.588 1.00 46.06 89 ASN A CA 1
ATOM 719 C C . ASN A 1 89 ? 32.214 -9.359 -64.090 1.00 46.06 89 ASN A C 1
ATOM 721 O O . ASN A 1 89 ? 31.955 -10.375 -64.726 1.00 46.06 89 ASN A O 1
ATOM 725 N N . SER A 1 90 ? 32.703 -8.263 -64.662 1.00 42.12 90 SER A N 1
ATOM 726 C CA . SER A 1 90 ? 33.289 -8.245 -65.999 1.00 42.12 90 SER A CA 1
ATOM 727 C C . SER A 1 90 ? 34.748 -8.648 -65.862 1.00 42.12 90 SER A C 1
ATOM 729 O O . SER A 1 90 ? 35.659 -7.851 -66.057 1.00 42.12 90 SER A O 1
ATOM 731 N N . LEU A 1 91 ? 34.955 -9.906 -65.486 1.00 43.69 91 LEU A N 1
ATOM 732 C CA . LEU A 1 91 ? 36.208 -10.611 -65.718 1.00 43.69 91 LEU A CA 1
ATOM 733 C C . LEU A 1 91 ? 36.129 -11.251 -67.111 1.00 43.69 91 LEU A C 1
ATOM 735 O O . LEU A 1 91 ? 36.407 -12.424 -67.281 1.00 43.69 91 LEU A O 1
ATOM 739 N N . ASP A 1 92 ? 35.705 -10.452 -68.090 1.00 37.66 92 ASP A N 1
ATOM 740 C CA . ASP A 1 92 ? 35.975 -10.679 -69.498 1.00 37.66 92 ASP A CA 1
ATOM 741 C C . ASP A 1 92 ? 36.760 -9.466 -69.964 1.00 37.66 92 ASP A C 1
ATOM 743 O O . ASP A 1 92 ? 36.267 -8.342 -70.089 1.00 37.66 92 ASP A O 1
ATOM 747 N N . ILE A 1 93 ? 38.044 -9.739 -70.138 1.00 49.66 93 ILE A N 1
ATOM 748 C CA . ILE A 1 93 ? 39.062 -8.916 -70.758 1.00 49.66 93 ILE A CA 1
ATOM 749 C C . ILE A 1 93 ? 38.612 -8.695 -72.206 1.00 49.66 93 ILE A C 1
ATOM 751 O O . ILE A 1 93 ? 39.053 -9.366 -73.133 1.00 49.66 93 ILE A O 1
ATOM 755 N N . MET A 1 94 ? 37.674 -7.775 -72.417 1.00 35.88 94 MET A N 1
ATOM 756 C CA . MET A 1 94 ? 37.384 -7.271 -73.746 1.00 35.88 94 MET A CA 1
ATOM 757 C C . MET A 1 94 ? 38.329 -6.103 -73.980 1.00 35.88 94 MET A C 1
ATOM 759 O O . MET A 1 94 ? 38.105 -4.981 -73.530 1.00 35.88 94 MET A O 1
ATOM 763 N N . CYS A 1 95 ? 39.428 -6.417 -74.662 1.00 41.03 95 CYS A N 1
ATOM 764 C CA . CYS A 1 95 ? 40.318 -5.479 -75.320 1.00 41.03 95 CYS A CA 1
ATOM 765 C C . CYS A 1 95 ? 39.501 -4.507 -76.186 1.00 41.03 95 CYS A C 1
ATOM 767 O O . CYS A 1 95 ? 39.359 -4.702 -77.394 1.00 41.03 95 CYS A O 1
ATOM 769 N N . HIS A 1 96 ? 38.981 -3.431 -75.594 1.00 39.34 96 HIS A N 1
ATOM 770 C CA . HIS A 1 96 ? 38.515 -2.282 -76.350 1.00 39.34 96 HIS A CA 1
ATOM 771 C C . HIS A 1 96 ? 39.739 -1.511 -76.831 1.00 39.34 96 HIS A C 1
ATOM 773 O O . HIS A 1 96 ? 40.239 -0.568 -76.222 1.00 39.34 96 HIS A O 1
ATOM 779 N N . ARG A 1 97 ? 40.228 -2.016 -77.962 1.00 39.69 97 ARG A N 1
ATOM 780 C CA . ARG A 1 97 ? 41.043 -1.365 -78.974 1.00 39.69 97 ARG A CA 1
ATOM 781 C C . ARG A 1 97 ? 40.503 0.046 -79.225 1.00 39.69 97 ARG A C 1
ATOM 783 O O . ARG A 1 97 ? 39.655 0.249 -80.087 1.00 39.69 97 ARG A O 1
ATOM 790 N N . SER A 1 98 ? 41.009 1.015 -78.469 1.00 34.84 98 SER A N 1
ATOM 791 C CA . SER A 1 98 ? 40.978 2.413 -78.877 1.00 34.84 98 SER A CA 1
ATOM 792 C C . SER A 1 98 ? 42.033 2.572 -79.963 1.00 34.84 98 SER A C 1
ATOM 794 O O . SER A 1 98 ? 43.234 2.619 -79.698 1.00 34.84 98 SER A O 1
ATOM 796 N N . THR A 1 99 ? 41.583 2.572 -81.214 1.00 42.84 99 THR A N 1
ATOM 797 C CA . THR A 1 99 ? 42.335 3.104 -82.349 1.00 42.84 99 THR A CA 1
ATOM 798 C C . THR A 1 99 ? 42.483 4.613 -82.165 1.00 42.84 99 THR A C 1
ATOM 800 O O . THR A 1 99 ? 41.771 5.391 -82.788 1.00 42.84 99 THR A O 1
ATOM 803 N N . TYR A 1 100 ? 43.412 5.023 -81.304 1.00 43.31 100 TYR A N 1
ATOM 804 C CA . TYR A 1 100 ? 44.085 6.307 -81.435 1.00 43.31 100 TYR A CA 1
ATOM 805 C C . TYR A 1 100 ? 45.462 6.027 -82.026 1.00 43.31 100 TYR A C 1
ATOM 807 O O . TYR A 1 100 ? 46.415 5.653 -81.348 1.00 43.31 100 TYR A O 1
ATOM 815 N N . SER A 1 101 ? 45.526 6.146 -83.347 1.00 43.88 101 SER A N 1
ATOM 816 C CA . SER A 1 101 ? 46.764 6.342 -84.083 1.00 43.88 101 SER A CA 1
ATOM 817 C C . SER A 1 101 ? 47.438 7.614 -83.564 1.00 43.88 101 SER A C 1
ATOM 819 O O . SER A 1 101 ? 46.992 8.721 -83.857 1.00 43.88 101 SER A O 1
ATOM 821 N N . GLY A 1 102 ? 48.489 7.443 -82.770 1.00 42.47 102 GLY A N 1
ATOM 822 C CA . GLY A 1 102 ? 49.304 8.524 -82.233 1.00 42.47 102 GLY A CA 1
ATOM 823 C C . GLY A 1 102 ? 50.575 7.948 -81.634 1.00 42.47 102 GLY A C 1
ATOM 824 O O . GLY A 1 102 ? 50.619 7.603 -80.462 1.00 42.47 102 GLY A O 1
ATOM 825 N N . SER A 1 103 ? 51.586 7.784 -82.482 1.00 51.78 103 SER A N 1
ATOM 826 C CA . SER A 1 103 ? 52.951 7.419 -82.114 1.00 51.78 103 SER A CA 1
ATOM 827 C C . SER A 1 103 ? 53.497 8.357 -81.032 1.00 51.78 103 SER A C 1
ATOM 829 O O . SER A 1 103 ? 53.721 9.536 -81.289 1.00 51.78 103 SER A O 1
ATOM 831 N N . GLY A 1 104 ? 53.748 7.813 -79.846 1.00 46.34 104 GLY A N 1
ATOM 832 C CA . GLY A 1 104 ? 54.466 8.457 -78.750 1.00 46.34 104 GLY A CA 1
ATOM 833 C C . GLY A 1 104 ? 54.492 7.488 -77.577 1.00 46.34 104 GLY A C 1
ATOM 834 O O . GLY A 1 104 ? 53.446 7.201 -77.005 1.00 46.34 104 GLY A O 1
ATOM 835 N N . GLY A 1 105 ? 55.653 6.891 -77.294 1.00 54.50 105 GLY A N 1
ATOM 836 C CA . GLY A 1 105 ? 55.794 5.882 -76.242 1.00 54.50 105 GLY A CA 1
ATOM 837 C C . GLY A 1 105 ? 55.252 6.392 -74.910 1.00 54.50 105 GLY A C 1
ATOM 838 O O . GLY A 1 105 ? 55.444 7.563 -74.588 1.00 54.50 105 GLY A O 1
ATOM 839 N N . SER A 1 106 ? 54.569 5.525 -74.153 1.00 56.22 106 SER A N 1
ATOM 840 C CA . SER A 1 106 ? 54.098 5.875 -72.812 1.00 56.22 106 SER A CA 1
ATOM 841 C C . SER A 1 106 ? 55.276 6.423 -72.017 1.00 56.22 106 SER A C 1
ATOM 843 O O . SER A 1 106 ? 56.254 5.707 -71.780 1.00 56.22 106 SER A O 1
ATOM 845 N N . THR A 1 107 ? 55.213 7.693 -71.644 1.00 73.06 107 THR A N 1
ATOM 846 C CA . THR A 1 107 ? 56.229 8.282 -70.785 1.00 73.06 107 THR A CA 1
ATOM 847 C C . THR A 1 107 ? 56.147 7.595 -69.423 1.00 73.06 107 THR A C 1
ATOM 849 O O . THR A 1 107 ? 55.075 7.183 -68.976 1.00 73.06 107 THR A O 1
ATOM 852 N N . GLN A 1 108 ? 57.283 7.433 -68.749 1.00 80.00 108 GLN A N 1
ATOM 853 C CA . GLN A 1 108 ? 57.351 6.823 -67.416 1.00 80.00 108 GLN A CA 1
ATOM 854 C C . GLN A 1 108 ? 56.348 7.460 -66.428 1.00 80.00 108 GLN A C 1
ATOM 856 O O . GLN A 1 108 ? 55.741 6.762 -65.617 1.00 80.00 108 GLN A O 1
ATOM 861 N N . SER A 1 109 ? 56.086 8.763 -66.576 1.00 82.38 109 SER A N 1
ATOM 862 C CA . SER A 1 109 ? 55.088 9.511 -65.806 1.00 82.38 109 SER A CA 1
ATOM 863 C C . SER A 1 109 ? 53.657 8.981 -65.952 1.00 82.38 109 SER A C 1
ATOM 865 O O . SER A 1 109 ? 52.908 8.973 -64.978 1.00 82.38 109 SER A O 1
ATOM 867 N N . ASP A 1 110 ? 53.260 8.504 -67.135 1.00 85.38 110 ASP A N 1
ATOM 868 C CA . ASP A 1 110 ? 51.911 7.967 -67.362 1.00 85.38 110 ASP A CA 1
ATOM 869 C C . ASP A 1 110 ? 51.725 6.614 -66.671 1.00 85.38 110 ASP A C 1
ATOM 871 O O . ASP A 1 110 ? 50.641 6.293 -66.173 1.00 85.38 110 ASP A O 1
ATOM 875 N N . PHE A 1 111 ? 52.790 5.814 -66.620 1.00 88.25 111 PHE A N 1
ATOM 876 C CA . PHE A 1 111 ? 52.794 4.545 -65.903 1.00 88.25 111 PHE A CA 1
ATOM 877 C C . PHE A 1 111 ? 52.718 4.756 -64.381 1.00 88.25 111 PHE A C 1
ATOM 879 O O . PHE A 1 111 ? 51.925 4.100 -63.696 1.00 88.25 111 PHE A O 1
ATOM 886 N N . GLU A 1 112 ? 53.480 5.714 -63.849 1.00 91.25 112 GLU A N 1
ATOM 887 C CA . GLU A 1 112 ? 53.450 6.097 -62.430 1.00 91.25 112 GLU A CA 1
ATOM 888 C C . GLU A 1 112 ? 52.085 6.675 -62.017 1.00 91.25 112 GLU A C 1
ATOM 890 O O . GLU A 1 112 ? 51.535 6.307 -60.971 1.00 91.25 112 GLU A O 1
ATOM 895 N N . LEU A 1 113 ? 51.478 7.507 -62.870 1.00 93.31 113 LEU A N 1
ATOM 896 C CA . LEU A 1 113 ? 50.136 8.043 -62.647 1.00 93.31 113 LEU A CA 1
ATOM 897 C C . LEU A 1 113 ? 49.083 6.928 -62.598 1.00 93.31 113 LEU A C 1
ATOM 899 O O . LEU A 1 113 ? 48.276 6.883 -61.668 1.00 93.31 113 LEU A O 1
ATOM 903 N N . ARG A 1 114 ? 49.104 5.988 -63.554 1.00 92.62 114 ARG A N 1
ATOM 904 C CA . ARG A 1 114 ? 48.184 4.834 -63.563 1.00 92.62 114 ARG A CA 1
ATOM 905 C C . ARG A 1 114 ? 48.328 3.984 -62.304 1.00 92.62 114 ARG A C 1
ATOM 907 O O . ARG A 1 114 ? 47.321 3.619 -61.702 1.00 92.62 114 ARG A O 1
ATOM 914 N N . THR A 1 115 ? 49.558 3.716 -61.878 1.00 94.19 115 THR A N 1
ATOM 915 C CA . THR A 1 115 ? 49.838 2.944 -60.656 1.00 94.19 115 THR A CA 1
ATOM 916 C C . THR A 1 115 ? 49.299 3.651 -59.409 1.00 94.19 115 THR A C 1
ATOM 918 O O . THR A 1 115 ? 48.673 3.024 -58.549 1.00 94.19 115 THR A O 1
ATOM 921 N N . THR A 1 116 ? 49.467 4.974 -59.334 1.00 95.12 116 THR A N 1
ATOM 922 C CA . THR A 1 116 ? 48.938 5.803 -58.242 1.00 95.12 116 THR A CA 1
ATOM 923 C C . THR A 1 116 ? 47.412 5.760 -58.194 1.00 95.12 116 THR A C 1
ATOM 925 O O . THR A 1 116 ? 46.840 5.528 -57.130 1.00 95.12 116 THR A O 1
ATOM 928 N N . LEU A 1 117 ? 46.741 5.913 -59.339 1.00 95.94 117 LEU A N 1
ATOM 929 C CA . LEU A 1 117 ? 45.279 5.858 -59.425 1.00 95.94 117 LEU A CA 1
ATOM 930 C C . LEU A 1 117 ? 44.727 4.482 -59.034 1.00 95.94 117 LEU A C 1
ATOM 932 O O . LEU A 1 117 ? 43.753 4.411 -58.290 1.00 95.94 117 LEU A O 1
ATOM 936 N N . ILE A 1 118 ? 45.369 3.390 -59.462 1.00 96.06 118 ILE A N 1
ATOM 937 C CA . ILE A 1 118 ? 44.988 2.024 -59.059 1.00 96.06 118 ILE A CA 1
ATOM 938 C C . ILE A 1 118 ? 45.127 1.847 -57.542 1.00 96.06 118 ILE A C 1
ATOM 940 O O . ILE A 1 118 ? 44.255 1.259 -56.898 1.00 96.06 118 ILE A O 1
ATOM 944 N N . SER A 1 119 ? 46.195 2.388 -56.956 1.00 95.88 119 SER A N 1
ATOM 945 C CA . SER A 1 119 ? 46.442 2.312 -55.513 1.00 95.88 119 SER A CA 1
ATOM 946 C C . SER A 1 119 ? 45.411 3.123 -54.722 1.00 95.88 119 SER A C 1
ATOM 948 O O . SER A 1 119 ? 44.879 2.646 -53.722 1.00 95.88 119 SER A O 1
ATOM 950 N N . GLN A 1 120 ? 45.070 4.325 -55.197 1.00 97.12 120 GLN A N 1
ATOM 951 C CA . GLN A 1 120 ? 44.025 5.169 -54.611 1.00 97.12 120 GLN A CA 1
ATOM 952 C C . GLN A 1 120 ? 42.630 4.546 -54.736 1.00 97.12 120 GLN A C 1
ATOM 954 O O . GLN A 1 120 ? 41.846 4.621 -53.786 1.00 97.12 120 GLN A O 1
ATOM 959 N N . LEU A 1 121 ? 42.326 3.907 -55.870 1.00 96.69 121 LEU A N 1
ATOM 960 C CA . LEU A 1 121 ? 41.079 3.172 -56.066 1.00 96.69 121 LEU A CA 1
ATOM 961 C C . LEU A 1 121 ? 40.996 1.996 -55.089 1.00 96.69 121 LEU A C 1
ATOM 963 O O . LEU A 1 121 ? 40.036 1.915 -54.330 1.00 96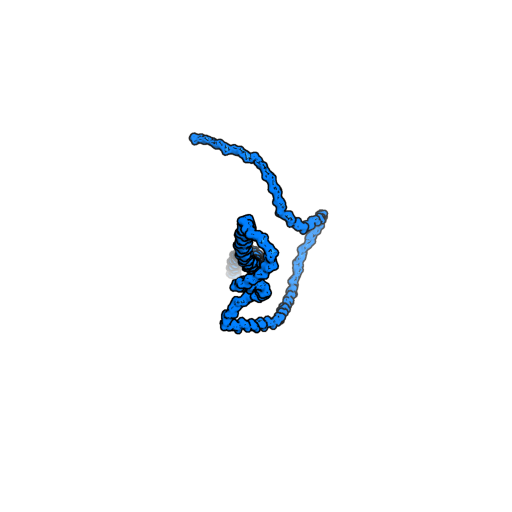.69 121 LEU A O 1
ATOM 967 N N . SER A 1 122 ? 42.047 1.175 -55.014 1.00 96.88 122 SER A N 1
ATOM 968 C CA . SER A 1 122 ? 42.122 0.032 -54.093 1.00 96.88 122 SER A CA 1
ATOM 969 C C . SER A 1 122 ? 41.976 0.468 -52.628 1.00 96.88 122 SER A C 1
ATOM 971 O O . SER A 1 122 ? 41.238 -0.144 -51.855 1.00 96.88 122 SER A O 1
ATOM 973 N N . ALA A 1 123 ? 42.634 1.563 -52.233 1.00 96.94 123 ALA A N 1
ATOM 974 C CA . ALA A 1 123 ? 42.507 2.131 -50.890 1.00 96.94 123 ALA A CA 1
ATOM 975 C C . ALA A 1 123 ? 41.083 2.645 -50.609 1.00 96.94 123 ALA A C 1
ATOM 977 O O . ALA A 1 123 ? 40.554 2.465 -49.510 1.00 96.94 123 ALA A O 1
ATOM 978 N N . SER A 1 124 ? 40.441 3.256 -51.607 1.00 97.69 124 SER A N 1
ATOM 979 C CA . SER A 1 124 ? 39.058 3.726 -51.498 1.00 97.69 124 SER A CA 1
ATOM 980 C C . SER A 1 124 ? 38.076 2.559 -51.379 1.00 97.69 124 SER A C 1
ATOM 982 O O . SER A 1 124 ? 37.189 2.604 -50.531 1.00 97.69 124 SER A O 1
ATOM 984 N N . GLU A 1 125 ? 38.266 1.484 -52.144 1.00 97.38 125 GLU A N 1
ATOM 985 C CA . GLU A 1 125 ? 37.463 0.258 -52.059 1.00 97.38 125 GLU A CA 1
ATOM 986 C C . GLU A 1 125 ? 37.583 -0.406 -50.681 1.00 97.38 125 GLU A C 1
ATOM 988 O O . GLU A 1 125 ? 36.577 -0.775 -50.073 1.00 97.38 125 GLU A O 1
ATOM 993 N N . GLN A 1 126 ? 38.796 -0.503 -50.131 1.00 97.62 126 GLN A N 1
ATOM 994 C CA . GLN A 1 126 ? 39.005 -1.011 -48.771 1.00 97.62 126 GLN A CA 1
ATOM 995 C C . GLN A 1 126 ? 38.305 -0.142 -47.722 1.00 97.62 126 GLN A C 1
ATOM 997 O O . GLN A 1 126 ? 37.652 -0.666 -46.816 1.00 97.62 126 GLN A O 1
ATOM 1002 N N . ARG A 1 127 ? 38.391 1.186 -47.862 1.00 98.00 127 ARG A N 1
ATOM 1003 C CA . ARG A 1 127 ? 37.706 2.124 -46.970 1.00 98.00 127 ARG A CA 1
ATOM 1004 C C . ARG A 1 127 ? 36.187 1.973 -47.041 1.00 98.00 127 ARG A C 1
ATOM 1006 O O . ARG A 1 127 ? 35.545 1.972 -45.993 1.00 98.00 127 ARG A O 1
ATOM 1013 N N . ILE A 1 128 ? 35.619 1.814 -48.238 1.00 97.56 128 ILE A N 1
ATOM 1014 C CA . ILE A 1 128 ? 34.183 1.557 -48.426 1.00 97.56 128 ILE A CA 1
ATOM 1015 C C . ILE A 1 128 ? 33.790 0.271 -47.695 1.00 97.56 128 ILE A C 1
ATOM 1017 O O . ILE A 1 128 ? 32.881 0.297 -46.870 1.00 97.56 128 ILE A O 1
ATOM 1021 N N . ASN A 1 129 ? 34.530 -0.820 -47.900 1.00 97.44 129 ASN A N 1
ATOM 1022 C CA . ASN A 1 129 ? 34.248 -2.100 -47.247 1.00 97.44 129 ASN A CA 1
ATOM 1023 C C . ASN A 1 129 ? 34.312 -2.015 -45.708 1.00 97.44 129 ASN A C 1
ATOM 1025 O O . ASN A 1 129 ? 33.473 -2.613 -45.027 1.00 97.44 129 ASN A O 1
ATOM 1029 N N . SER A 1 130 ? 35.269 -1.260 -45.149 1.00 98.06 130 SER A N 1
ATOM 1030 C CA . SER A 1 130 ? 35.353 -1.022 -43.696 1.00 98.06 130 SER A CA 1
ATOM 1031 C C . SER A 1 130 ? 34.118 -0.285 -43.188 1.00 98.06 130 SER A C 1
ATOM 1033 O O . SER A 1 130 ? 33.447 -0.762 -42.273 1.00 98.06 130 SER A O 1
ATOM 1035 N N . LEU A 1 131 ? 33.762 0.828 -43.835 1.00 98.19 131 LEU A N 1
ATOM 1036 C CA . LEU A 1 131 ? 32.605 1.638 -43.456 1.00 98.19 131 LEU A CA 1
ATOM 1037 C C . LEU A 1 131 ? 31.288 0.857 -43.583 1.00 98.19 131 LEU A C 1
ATOM 1039 O O . LEU A 1 131 ? 30.409 0.985 -42.733 1.00 98.19 131 LEU A O 1
ATOM 1043 N N . GLU A 1 132 ? 31.145 0.001 -44.595 1.00 98.19 132 GLU A N 1
ATOM 1044 C CA . GLU A 1 132 ? 29.977 -0.875 -44.748 1.00 98.19 132 GLU A CA 1
ATOM 1045 C C . GLU A 1 132 ? 29.884 -1.949 -43.656 1.00 98.19 132 GLU A C 1
ATOM 1047 O O . GLU A 1 132 ? 28.786 -2.332 -43.235 1.00 98.19 132 GLU A O 1
ATOM 1052 N N . SER A 1 133 ? 31.025 -2.474 -43.205 1.00 97.75 133 SER A N 1
ATOM 1053 C CA . SER A 1 133 ? 31.086 -3.408 -42.078 1.00 97.75 133 SER A CA 1
ATOM 1054 C C . SER A 1 133 ? 30.715 -2.707 -40.769 1.00 97.75 133 SER A C 1
ATOM 1056 O O . SER A 1 133 ? 29.853 -3.189 -40.028 1.00 97.75 133 SER A O 1
ATOM 1058 N N . GLU A 1 134 ? 31.288 -1.526 -40.525 1.00 97.94 134 GLU A N 1
ATOM 1059 C CA . GLU A 1 134 ? 30.993 -0.688 -39.361 1.00 97.94 134 GLU A CA 1
ATOM 1060 C C . GLU A 1 134 ? 29.516 -0.283 -39.314 1.00 97.94 134 GLU A C 1
ATOM 1062 O O . GLU A 1 134 ? 28.877 -0.412 -38.269 1.00 97.94 134 GLU A O 1
ATOM 1067 N N . LEU A 1 135 ? 28.924 0.114 -40.446 1.00 98.31 135 LEU A N 1
ATOM 1068 C CA . LEU A 1 135 ? 27.503 0.451 -40.529 1.00 98.31 135 LEU A CA 1
ATOM 1069 C C . LEU A 1 135 ? 26.614 -0.748 -40.174 1.00 98.31 135 LEU A C 1
ATOM 1071 O O . LEU A 1 135 ? 25.658 -0.600 -39.409 1.00 98.31 135 LEU A O 1
ATOM 1075 N N . ARG A 1 136 ? 26.928 -1.946 -40.684 1.00 98.25 136 ARG A N 1
ATOM 1076 C CA . ARG A 1 136 ? 26.189 -3.173 -40.337 1.00 98.25 136 ARG A CA 1
ATOM 1077 C C . ARG A 1 136 ? 26.314 -3.506 -38.852 1.00 98.25 136 ARG A C 1
ATOM 1079 O O . ARG A 1 136 ? 25.313 -3.847 -38.220 1.00 98.25 136 ARG A O 1
ATOM 1086 N N . ALA A 1 137 ? 27.509 -3.376 -38.279 1.00 98.19 137 ALA A N 1
ATOM 1087 C CA . ALA A 1 137 ? 27.731 -3.582 -36.851 1.00 98.19 137 ALA A CA 1
ATOM 1088 C C . ALA A 1 137 ? 26.933 -2.575 -36.003 1.00 98.19 137 ALA A C 1
ATOM 1090 O O . ALA A 1 137 ? 26.247 -2.972 -35.058 1.00 98.19 137 ALA A O 1
ATOM 1091 N N . ALA A 1 138 ? 26.944 -1.294 -36.384 1.00 98.12 138 ALA A N 1
ATOM 1092 C CA . ALA A 1 138 ? 26.183 -0.241 -35.719 1.00 98.12 138 ALA A CA 1
ATOM 1093 C C . ALA A 1 138 ? 24.666 -0.484 -35.794 1.00 98.12 138 ALA A C 1
ATOM 1095 O O . ALA A 1 138 ? 23.962 -0.319 -34.799 1.00 98.12 138 ALA A O 1
ATOM 1096 N N . GLN A 1 139 ? 24.149 -0.936 -36.941 1.00 98.31 139 GLN A N 1
ATOM 1097 C CA . GLN A 1 139 ? 22.733 -1.281 -37.103 1.00 98.31 139 GLN A CA 1
ATOM 1098 C C . GLN A 1 139 ? 22.316 -2.464 -36.219 1.00 98.31 139 GLN A C 1
ATOM 1100 O O . GLN A 1 139 ? 21.259 -2.414 -35.590 1.00 98.31 139 GLN A O 1
ATOM 1105 N N . LEU A 1 140 ? 23.151 -3.504 -36.119 1.00 98.38 140 LEU A N 1
ATOM 1106 C CA . LEU A 1 140 ? 22.901 -4.635 -35.221 1.00 98.38 140 LEU A CA 1
ATOM 1107 C C . LEU A 1 140 ? 22.923 -4.209 -33.749 1.00 98.38 140 LEU A C 1
ATOM 1109 O O . LEU A 1 140 ? 22.064 -4.633 -32.974 1.00 98.38 140 LEU A O 1
ATOM 1113 N N . ALA A 1 141 ? 23.878 -3.361 -33.361 1.00 98.12 141 ALA A N 1
ATOM 1114 C CA . ALA A 1 141 ? 23.945 -2.811 -32.011 1.00 98.12 141 ALA A CA 1
ATOM 1115 C C . ALA A 1 141 ? 22.704 -1.966 -31.686 1.00 98.12 141 ALA A C 1
ATOM 1117 O O . ALA A 1 141 ? 22.117 -2.134 -30.617 1.00 98.12 141 ALA A O 1
ATOM 1118 N N . ARG A 1 142 ? 22.252 -1.129 -32.630 1.00 98.06 142 ARG A N 1
ATOM 1119 C CA . ARG A 1 142 ? 21.024 -0.340 -32.487 1.00 98.06 142 ARG A CA 1
ATOM 1120 C C . ARG A 1 142 ? 19.800 -1.230 -32.285 1.00 98.06 142 ARG A C 1
ATOM 1122 O O . ARG A 1 142 ? 19.063 -1.008 -31.333 1.00 98.06 142 ARG A O 1
ATOM 1129 N N . GLY A 1 143 ? 19.630 -2.272 -33.101 1.00 98.06 143 GLY A N 1
ATOM 1130 C CA . GLY A 1 143 ? 18.507 -3.206 -32.953 1.00 98.06 143 GLY A CA 1
ATOM 1131 C C . GLY A 1 143 ? 18.490 -3.915 -31.592 1.00 98.06 143 GLY A C 1
ATOM 1132 O O . GLY A 1 143 ? 17.430 -4.098 -30.999 1.00 98.06 143 GLY A O 1
ATOM 1133 N N . ARG A 1 144 ? 19.664 -4.259 -31.041 1.00 98.12 144 ARG A N 1
ATOM 1134 C CA . ARG A 1 144 ? 19.764 -4.805 -29.674 1.00 98.12 144 ARG A CA 1
ATOM 1135 C C . ARG A 1 144 ? 19.366 -3.780 -28.614 1.00 98.12 144 ARG A C 1
ATOM 1137 O O . ARG A 1 144 ? 18.644 -4.127 -27.689 1.00 98.12 144 ARG A O 1
ATOM 1144 N N . ALA A 1 145 ? 19.820 -2.534 -28.746 1.00 98.19 145 ALA A N 1
ATOM 1145 C CA . ALA A 1 145 ? 19.468 -1.470 -27.810 1.00 98.19 145 ALA A CA 1
ATOM 1146 C C . ALA A 1 145 ? 17.960 -1.164 -27.830 1.00 98.19 145 ALA A C 1
ATOM 1148 O O . ALA A 1 145 ? 17.355 -1.023 -26.771 1.00 98.19 145 ALA A O 1
ATOM 1149 N N . GLU A 1 146 ? 17.346 -1.123 -29.015 1.00 98.38 146 GLU A N 1
ATOM 1150 C CA . GLU A 1 146 ? 15.898 -0.950 -29.188 1.00 98.38 146 GLU A CA 1
ATOM 1151 C C . GLU A 1 146 ? 15.110 -2.071 -28.492 1.00 98.38 146 GLU A C 1
ATOM 1153 O O . GLU A 1 146 ? 14.154 -1.788 -27.769 1.00 98.38 146 GLU A O 1
ATOM 1158 N N . GLN A 1 147 ? 15.553 -3.328 -28.626 1.00 98.25 147 GLN A N 1
ATOM 1159 C CA . GLN A 1 147 ? 14.936 -4.454 -27.921 1.00 98.25 147 GLN A CA 1
ATOM 1160 C C . GLN A 1 147 ? 15.063 -4.318 -26.398 1.00 98.25 147 GLN A C 1
ATOM 1162 O O . GLN A 1 147 ? 14.074 -4.472 -25.686 1.00 98.25 147 GLN A O 1
ATOM 1167 N N . THR A 1 148 ? 16.245 -3.958 -25.889 1.00 98.44 148 THR A N 1
ATOM 1168 C CA . THR A 1 148 ? 16.444 -3.743 -24.447 1.00 98.44 148 THR A CA 1
ATOM 1169 C C . THR A 1 148 ? 15.521 -2.652 -23.905 1.00 98.44 148 THR A C 1
ATOM 1171 O O . THR A 1 148 ? 14.956 -2.805 -22.825 1.00 98.44 148 THR A O 1
ATOM 1174 N N . VAL A 1 149 ? 15.332 -1.552 -24.642 1.00 98.56 149 VAL A N 1
ATOM 1175 C CA . VAL A 1 149 ? 14.402 -0.482 -24.244 1.00 98.56 149 VAL A CA 1
ATOM 1176 C C . VAL A 1 149 ? 12.968 -1.004 -24.175 1.00 98.56 149 VAL A C 1
ATOM 1178 O O . VAL A 1 149 ? 12.253 -0.686 -23.224 1.00 98.56 149 VAL A O 1
ATOM 1181 N N . PHE A 1 150 ? 12.553 -1.816 -25.149 1.00 98.38 150 PHE A N 1
ATOM 1182 C CA . PHE A 1 150 ? 11.233 -2.440 -25.141 1.00 98.38 150 PHE A CA 1
ATOM 1183 C C . PHE A 1 150 ? 11.037 -3.343 -23.915 1.00 98.38 150 PHE A C 1
ATOM 1185 O O . PHE A 1 150 ? 10.045 -3.187 -23.200 1.00 98.38 150 PHE A O 1
ATOM 1192 N N . ASP A 1 151 ? 12.000 -4.220 -23.628 1.00 98.31 151 ASP A N 1
ATOM 1193 C CA . ASP A 1 151 ? 11.932 -5.162 -22.506 1.00 98.31 151 ASP A CA 1
ATOM 1194 C C . ASP A 1 151 ? 11.899 -4.431 -21.154 1.00 98.31 151 ASP A C 1
ATOM 1196 O O . ASP A 1 151 ? 11.060 -4.721 -20.299 1.00 98.31 151 ASP A O 1
ATOM 1200 N N . VAL A 1 152 ? 12.756 -3.419 -20.977 1.00 98.56 152 VAL A N 1
ATOM 1201 C CA . VAL A 1 152 ? 12.782 -2.588 -19.763 1.00 98.56 152 VAL A CA 1
ATOM 1202 C C . VAL A 1 152 ? 11.468 -1.827 -19.586 1.00 98.56 152 VAL A C 1
ATOM 1204 O O . VAL A 1 152 ? 10.965 -1.724 -18.468 1.00 98.56 152 VAL A O 1
ATOM 1207 N N . ASN A 1 153 ? 10.881 -1.305 -20.664 1.00 98.62 153 ASN A N 1
ATOM 1208 C CA . ASN A 1 153 ? 9.610 -0.592 -20.578 1.00 98.62 153 ASN A CA 1
ATOM 1209 C C . ASN A 1 153 ? 8.438 -1.532 -20.248 1.00 98.62 153 ASN A C 1
ATOM 1211 O O . ASN A 1 153 ? 7.560 -1.166 -19.466 1.00 98.62 153 ASN A O 1
ATOM 1215 N N . ALA A 1 154 ? 8.435 -2.751 -20.792 1.00 98.56 154 ALA A N 1
ATOM 1216 C CA . ALA A 1 154 ? 7.447 -3.769 -20.445 1.00 98.56 154 ALA A CA 1
ATOM 1217 C C . ALA A 1 154 ? 7.538 -4.154 -18.959 1.00 98.56 154 ALA A C 1
ATOM 1219 O O . ALA A 1 154 ? 6.521 -4.193 -18.262 1.00 98.56 154 ALA A O 1
ATOM 1220 N N . GLU A 1 155 ? 8.753 -4.363 -18.453 1.00 98.50 155 GLU A N 1
ATOM 1221 C CA . GLU A 1 155 ? 8.983 -4.687 -17.046 1.00 98.50 155 GLU A CA 1
ATOM 1222 C C . GLU A 1 155 ? 8.622 -3.522 -16.116 1.00 98.50 155 GLU A C 1
ATOM 1224 O O . GLU A 1 155 ? 7.988 -3.724 -15.081 1.00 98.50 155 GLU A O 1
ATOM 1229 N N . LYS A 1 156 ? 8.933 -2.284 -16.514 1.00 98.56 156 LYS A N 1
ATOM 1230 C CA . LYS A 1 156 ? 8.507 -1.079 -15.795 1.00 98.56 156 LYS A CA 1
ATOM 1231 C C . LYS A 1 156 ? 6.987 -1.045 -15.621 1.00 98.56 156 LYS A C 1
ATOM 1233 O O . LYS A 1 156 ? 6.517 -0.871 -14.500 1.00 98.56 156 LYS A O 1
ATOM 1238 N N . LEU A 1 157 ? 6.221 -1.247 -16.696 1.00 98.56 157 LEU A N 1
ATOM 1239 C CA . LEU A 1 157 ? 4.754 -1.261 -16.633 1.00 98.56 157 LEU A CA 1
ATOM 1240 C C . LEU A 1 157 ? 4.232 -2.388 -15.731 1.00 98.56 157 LEU A C 1
ATOM 1242 O O . LEU A 1 157 ? 3.280 -2.194 -14.971 1.00 98.56 157 LEU A O 1
ATOM 1246 N N . ARG A 1 158 ? 4.873 -3.561 -15.776 1.00 98.62 158 ARG A N 1
ATOM 1247 C CA . ARG A 1 158 ? 4.545 -4.694 -14.902 1.00 98.62 158 ARG A CA 1
ATOM 1248 C C . ARG A 1 158 ? 4.752 -4.339 -13.425 1.00 98.62 158 ARG A C 1
ATOM 1250 O O . ARG A 1 158 ? 3.880 -4.622 -12.604 1.00 98.62 158 ARG A O 1
ATOM 1257 N N . LEU A 1 159 ? 5.873 -3.699 -13.090 1.00 98.62 159 LEU A N 1
ATOM 1258 C CA . LEU A 1 159 ? 6.182 -3.247 -11.731 1.00 98.62 159 LEU A CA 1
ATOM 1259 C C . LEU A 1 159 ? 5.254 -2.117 -11.267 1.00 98.62 159 LEU A C 1
ATOM 1261 O O . LEU A 1 159 ? 4.814 -2.126 -10.121 1.00 98.62 159 LEU A O 1
ATOM 1265 N N . GLU A 1 160 ? 4.905 -1.171 -12.139 1.00 98.50 160 GLU A N 1
ATOM 1266 C CA . GLU A 1 160 ? 3.933 -0.111 -11.833 1.00 98.50 160 GLU A CA 1
ATOM 1267 C C . GLU A 1 160 ? 2.553 -0.691 -11.491 1.00 98.50 160 GLU A C 1
ATOM 1269 O O . GLU A 1 160 ? 1.931 -0.268 -10.512 1.00 98.50 160 GLU A O 1
ATOM 1274 N N . ALA A 1 161 ? 2.104 -1.710 -12.230 1.00 98.25 161 ALA A N 1
ATOM 1275 C CA . ALA A 1 161 ? 0.866 -2.419 -11.923 1.00 98.25 161 ALA A CA 1
ATOM 1276 C C . ALA A 1 161 ? 0.928 -3.102 -10.544 1.00 98.25 161 ALA A C 1
ATOM 1278 O O . ALA A 1 161 ? 0.020 -2.917 -9.732 1.00 98.25 161 ALA A O 1
ATOM 1279 N N . GLN A 1 162 ? 2.017 -3.813 -10.234 1.00 98.50 162 GLN A N 1
ATOM 1280 C CA . GLN A 1 162 ? 2.201 -4.442 -8.918 1.00 98.50 162 GLN A CA 1
ATOM 1281 C C . GLN A 1 162 ? 2.254 -3.418 -7.779 1.00 98.50 162 GLN A C 1
ATOM 1283 O O . GLN A 1 162 ? 1.626 -3.612 -6.741 1.00 98.50 162 GLN A O 1
ATOM 1288 N N . ASN A 1 163 ? 2.941 -2.294 -7.975 1.00 98.50 163 ASN A N 1
ATOM 1289 C CA . ASN A 1 163 ? 2.978 -1.218 -6.988 1.00 98.50 163 ASN A CA 1
ATOM 1290 C C . ASN A 1 163 ? 1.582 -0.636 -6.734 1.00 98.50 163 ASN A C 1
ATOM 1292 O O . ASN A 1 163 ? 1.237 -0.344 -5.590 1.00 98.50 163 ASN A O 1
ATOM 1296 N N . SER A 1 164 ? 0.753 -0.501 -7.774 1.00 98.31 164 SER A N 1
ATOM 1297 C CA . SER A 1 164 ? -0.630 -0.038 -7.612 1.00 98.31 164 SER A CA 1
ATOM 1298 C C . SER A 1 164 ? -1.476 -1.000 -6.766 1.00 98.31 164 SER A C 1
ATOM 1300 O O . SER A 1 164 ? -2.246 -0.552 -5.912 1.00 98.31 164 SER A O 1
ATOM 1302 N N . GLU A 1 165 ? -1.276 -2.311 -6.932 1.00 98.50 165 GLU A N 1
ATOM 1303 C CA . GLU A 1 165 ? -1.935 -3.349 -6.137 1.00 98.50 165 GLU A CA 1
ATOM 1304 C C . GLU A 1 165 ? -1.478 -3.302 -4.673 1.00 98.50 165 GLU A C 1
ATOM 1306 O O . GLU A 1 165 ? -2.311 -3.281 -3.765 1.00 98.50 165 GLU A O 1
ATOM 1311 N N . ILE A 1 166 ? -0.167 -3.185 -4.430 1.00 98.62 166 ILE A N 1
ATOM 1312 C CA . ILE A 1 166 ? 0.394 -3.044 -3.078 1.00 98.62 166 ILE A CA 1
ATOM 1313 C C . ILE A 1 166 ? -0.215 -1.832 -2.369 1.00 98.62 166 ILE A C 1
ATOM 1315 O O . ILE A 1 166 ? -0.681 -1.950 -1.236 1.00 98.62 166 ILE A O 1
ATOM 1319 N N . LEU A 1 167 ? -0.288 -0.679 -3.038 1.00 98.69 167 LEU A N 1
ATOM 1320 C CA . LEU A 1 167 ? -0.895 0.526 -2.467 1.00 98.69 167 LEU A CA 1
ATOM 1321 C C . LEU A 1 167 ? -2.381 0.333 -2.133 1.00 98.69 167 LEU A C 1
ATOM 1323 O O . LEU A 1 167 ? -2.868 0.878 -1.140 1.00 98.69 167 LEU A O 1
ATOM 1327 N N . GLN A 1 168 ? -3.119 -0.439 -2.933 1.00 98.56 168 GLN A N 1
ATOM 1328 C CA . GLN A 1 168 ? -4.515 -0.765 -2.643 1.00 98.56 168 GLN A CA 1
ATOM 1329 C C . GLN A 1 168 ? -4.647 -1.671 -1.410 1.00 98.56 168 GLN A C 1
ATOM 1331 O O . GLN A 1 168 ? -5.521 -1.440 -0.565 1.00 98.56 168 GLN A O 1
ATOM 1336 N N . VAL A 1 169 ? -3.776 -2.675 -1.282 1.00 98.75 169 VAL A N 1
ATOM 1337 C CA . VAL A 1 169 ? -3.727 -3.558 -0.109 1.00 98.75 169 VAL A CA 1
ATOM 1338 C C . VAL A 1 169 ? -3.373 -2.758 1.144 1.00 98.75 169 VAL A C 1
ATOM 1340 O O . VAL A 1 169 ? -4.086 -2.861 2.140 1.00 98.75 169 VAL A O 1
ATOM 1343 N N . MET A 1 170 ? -2.356 -1.893 1.081 1.00 98.62 170 MET A N 1
ATOM 1344 C CA . MET A 1 170 ? -1.956 -1.030 2.199 1.00 98.62 170 MET A CA 1
ATOM 1345 C C . MET A 1 170 ? -3.115 -0.158 2.689 1.00 98.62 170 MET A C 1
ATOM 1347 O O . MET A 1 170 ? -3.449 -0.205 3.868 1.00 98.62 170 MET A O 1
ATOM 1351 N N . LYS A 1 171 ? -3.818 0.534 1.784 1.00 98.56 171 LYS A N 1
ATOM 1352 C CA . LYS A 1 171 ? -4.995 1.349 2.142 1.00 98.56 171 LYS A CA 1
ATOM 1353 C C . LYS A 1 171 ? -6.116 0.537 2.787 1.00 98.56 171 LYS A C 1
ATOM 1355 O O . LYS A 1 171 ? -6.864 1.046 3.619 1.00 98.56 171 LYS A O 1
ATOM 1360 N N . THR A 1 172 ? -6.281 -0.715 2.371 1.00 98.56 172 THR A N 1
ATOM 1361 C CA . THR A 1 172 ? -7.294 -1.608 2.947 1.00 98.56 172 THR A CA 1
ATOM 1362 C C . THR A 1 172 ? -6.907 -2.019 4.365 1.00 98.56 172 THR A C 1
ATOM 1364 O O . THR A 1 172 ? -7.755 -2.004 5.256 1.00 98.56 172 THR A O 1
ATOM 1367 N N . LEU A 1 173 ? -5.629 -2.332 4.589 1.00 98.62 173 LEU A N 1
ATOM 1368 C CA . LEU A 1 173 ? -5.100 -2.660 5.911 1.00 98.62 173 LEU A CA 1
ATOM 1369 C C . LEU A 1 173 ? -5.156 -1.461 6.861 1.00 98.62 173 LEU A C 1
ATOM 1371 O O . LEU A 1 173 ? -5.583 -1.627 7.998 1.00 98.62 173 LEU A O 1
ATOM 1375 N N . GLU A 1 174 ? -4.805 -0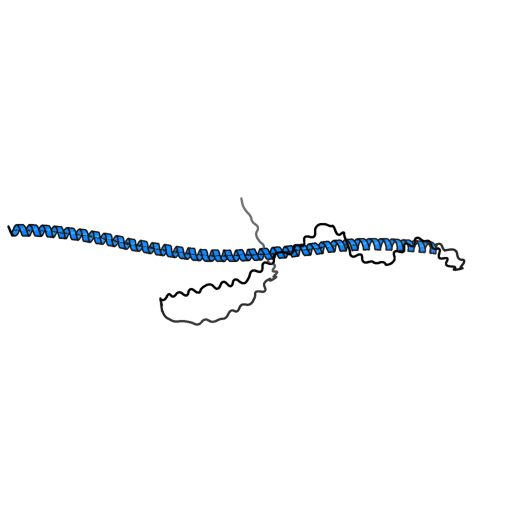.261 6.397 1.00 98.56 174 GLU A N 1
ATOM 1376 C CA . GLU A 1 174 ? -4.912 0.979 7.180 1.00 98.56 174 GLU A CA 1
ATOM 1377 C C . GLU A 1 174 ? -6.341 1.186 7.695 1.00 98.56 174 GLU A C 1
ATOM 1379 O O . GLU A 1 174 ? -6.552 1.341 8.897 1.00 98.56 174 GLU A O 1
ATOM 1384 N N . ARG A 1 175 ? -7.344 1.063 6.816 1.00 98.31 175 ARG A N 1
ATOM 1385 C CA . ARG A 1 175 ? -8.762 1.152 7.208 1.00 98.31 175 ARG A CA 1
ATOM 1386 C C . ARG A 1 175 ? -9.166 0.068 8.204 1.00 98.31 175 ARG A C 1
ATOM 1388 O O . ARG A 1 175 ? -9.855 0.356 9.177 1.00 98.31 175 ARG A O 1
ATOM 1395 N N . ALA A 1 176 ? -8.732 -1.173 7.983 1.00 98.50 176 ALA A N 1
ATOM 1396 C CA . ALA A 1 176 ? -9.030 -2.272 8.897 1.00 98.50 176 ALA A CA 1
ATOM 1397 C C . ALA A 1 176 ? -8.433 -2.030 10.295 1.00 98.50 176 ALA A C 1
ATOM 1399 O O . ALA A 1 176 ? -9.077 -2.327 11.301 1.00 98.50 176 ALA A O 1
ATOM 1400 N N . VAL A 1 177 ? -7.229 -1.455 10.365 1.00 98.62 177 VAL A N 1
ATOM 1401 C CA . VAL A 1 177 ? -6.586 -1.069 11.627 1.00 98.62 177 VAL A CA 1
ATOM 1402 C C . VAL A 1 177 ? -7.354 0.061 12.310 1.00 98.62 177 VAL A C 1
ATOM 1404 O O . VAL A 1 177 ? -7.620 -0.042 13.506 1.00 98.62 177 VAL A O 1
ATOM 1407 N N . GLU A 1 178 ? -7.760 1.101 11.581 1.00 98.44 178 GLU A N 1
ATOM 1408 C CA . GLU A 1 178 ? -8.568 2.197 12.134 1.00 98.44 178 GLU A CA 1
ATOM 1409 C C . GLU A 1 178 ? -9.900 1.696 12.715 1.00 98.44 178 GLU A C 1
ATOM 1411 O O . GLU A 1 178 ? -10.297 2.084 13.818 1.00 98.44 178 GLU A O 1
ATOM 1416 N N . ASP A 1 179 ? -10.591 0.802 12.009 1.00 98.44 179 ASP A N 1
ATOM 1417 C CA . ASP A 1 179 ? -11.864 0.240 12.465 1.00 98.44 179 ASP A CA 1
ATOM 1418 C C . ASP A 1 179 ? -11.686 -0.699 13.666 1.00 98.44 179 ASP A C 1
ATOM 1420 O O . ASP A 1 179 ? -12.482 -0.668 14.615 1.00 98.44 179 ASP A O 1
ATOM 1424 N N . LEU A 1 180 ? -10.601 -1.479 13.689 1.00 98.44 180 LEU A N 1
ATOM 1425 C CA . LEU A 1 180 ? -10.235 -2.289 14.848 1.00 98.44 180 LEU A CA 1
ATOM 1426 C C . LEU A 1 180 ? -9.929 -1.407 16.066 1.00 98.44 180 LEU A C 1
ATOM 1428 O O . LEU A 1 180 ? -10.405 -1.693 17.162 1.00 98.44 180 LEU A O 1
ATOM 1432 N N . GLN A 1 181 ? -9.194 -0.307 15.892 1.00 98.44 181 GLN A N 1
ATOM 1433 C CA . GLN A 1 181 ? -8.886 0.638 16.969 1.00 98.44 181 GLN A CA 1
ATOM 1434 C C . GLN A 1 181 ? -10.145 1.292 17.551 1.00 98.44 181 GLN A C 1
ATOM 1436 O O . GLN A 1 181 ? -10.270 1.399 18.778 1.00 98.44 181 GLN A O 1
ATOM 1441 N N . LYS A 1 182 ? -11.108 1.675 16.700 1.00 98.19 182 LYS A N 1
ATOM 1442 C CA . LYS A 1 182 ? -12.421 2.178 17.143 1.00 98.19 182 LYS A CA 1
ATOM 1443 C C . LYS A 1 182 ? -13.176 1.115 17.935 1.00 98.19 182 LYS A C 1
ATOM 1445 O O . LYS A 1 182 ? -13.685 1.404 19.016 1.00 98.19 182 LYS A O 1
ATOM 1450 N N . THR A 1 183 ? -13.193 -0.120 17.436 1.00 98.31 183 THR A N 1
ATOM 1451 C CA . THR A 1 183 ? -13.869 -1.248 18.093 1.00 98.31 183 THR A CA 1
ATOM 1452 C C . THR A 1 183 ? -13.255 -1.543 19.460 1.00 98.31 183 THR A C 1
ATOM 1454 O O . THR A 1 183 ? -13.973 -1.613 20.455 1.00 98.31 183 THR A O 1
ATOM 1457 N N . CYS A 1 184 ? -11.927 -1.638 19.547 1.00 98.12 184 CYS A N 1
ATOM 1458 C CA . CYS A 1 184 ? -11.205 -1.853 20.800 1.00 98.12 184 CYS A CA 1
ATOM 1459 C C . CYS A 1 184 ? -11.467 -0.738 21.818 1.00 98.12 184 CYS A C 1
ATOM 1461 O O . CYS A 1 184 ? -11.689 -1.017 22.996 1.00 98.12 184 CYS A O 1
ATOM 1463 N N . SER A 1 185 ? -11.478 0.519 21.369 1.00 98.06 185 SER A N 1
ATOM 1464 C CA . SER A 1 185 ? -11.801 1.667 22.224 1.00 98.06 185 SER A CA 1
ATOM 1465 C C . SER A 1 185 ? -13.238 1.597 22.747 1.00 98.06 185 SER A C 1
ATOM 1467 O O . SER A 1 185 ? -13.466 1.785 23.942 1.00 98.06 185 SER A O 1
ATOM 1469 N N . GLY A 1 186 ? -14.199 1.261 21.879 1.00 98.12 186 GLY A N 1
ATOM 1470 C CA . GLY A 1 186 ? -15.602 1.079 22.258 1.00 98.12 186 GLY A CA 1
ATOM 1471 C C . GLY A 1 186 ? -15.803 -0.059 23.261 1.00 98.12 186 GLY A C 1
ATOM 1472 O O . GLY A 1 186 ? -16.470 0.124 24.278 1.00 98.12 186 GLY A O 1
ATOM 1473 N N . LEU A 1 187 ? -15.167 -1.211 23.029 1.00 98.00 187 LEU A N 1
ATOM 1474 C CA . LEU A 1 187 ? -15.213 -2.352 23.946 1.00 98.00 187 LEU A CA 1
ATOM 1475 C C . LEU A 1 187 ? -14.586 -2.025 25.302 1.00 98.00 187 LEU A C 1
ATOM 1477 O O . LEU A 1 187 ? -15.142 -2.397 26.331 1.00 98.00 187 LEU A O 1
ATOM 1481 N N . ARG A 1 188 ? -13.465 -1.295 25.325 1.00 98.25 188 ARG A N 1
ATOM 1482 C CA . ARG A 1 188 ? -12.839 -0.853 26.578 1.00 98.25 188 ARG A CA 1
ATOM 1483 C C . ARG A 1 188 ? -13.790 0.027 27.392 1.00 98.25 188 ARG A C 1
ATOM 1485 O O . ARG A 1 188 ? -13.990 -0.241 28.573 1.00 98.25 188 ARG A O 1
ATOM 1492 N N . ALA A 1 189 ? -14.416 1.015 26.754 1.00 98.12 189 ALA A N 1
ATOM 1493 C CA . ALA A 1 189 ? -15.374 1.900 27.413 1.00 98.12 189 ALA A CA 1
ATOM 1494 C C . ALA A 1 189 ? -16.597 1.139 27.961 1.00 98.12 189 ALA A C 1
ATOM 1496 O O . ALA A 1 189 ? -17.052 1.409 29.074 1.00 98.12 189 ALA A O 1
ATOM 1497 N N . GLU A 1 190 ? -17.107 0.161 27.210 1.00 97.88 190 GLU A N 1
ATOM 1498 C CA . GLU A 1 190 ? -18.214 -0.694 27.646 1.00 97.88 190 GLU A CA 1
ATOM 1499 C C . GLU A 1 190 ? -17.819 -1.600 28.823 1.00 97.88 190 GLU A C 1
ATOM 1501 O O . GLU A 1 190 ? -18.581 -1.724 29.782 1.00 97.88 190 GLU A O 1
ATOM 1506 N N . CYS A 1 191 ? -16.617 -2.185 28.806 1.00 97.94 191 CYS A N 1
ATOM 1507 C CA . CYS A 1 191 ? -16.087 -2.951 29.936 1.00 97.94 191 CYS A CA 1
ATOM 1508 C C . CYS A 1 191 ? -15.969 -2.088 31.199 1.00 97.94 191 CYS A C 1
ATOM 1510 O O . CYS A 1 191 ? -16.399 -2.508 32.273 1.00 97.94 191 CYS A O 1
ATOM 1512 N N . ASP A 1 192 ? -15.452 -0.863 31.077 1.00 98.12 192 ASP A N 1
ATOM 1513 C CA . ASP A 1 192 ? -15.352 0.077 32.198 1.00 98.12 192 ASP A CA 1
ATOM 1514 C C . ASP A 1 192 ? -16.720 0.506 32.732 1.00 98.12 192 ASP A C 1
ATOM 1516 O O . ASP A 1 192 ? -16.898 0.693 33.938 1.00 98.12 192 ASP A O 1
ATOM 1520 N N . ARG A 1 193 ? -17.711 0.660 31.850 1.00 98.38 193 ARG A N 1
ATOM 1521 C CA . ARG A 1 193 ? -19.095 0.924 32.249 1.00 98.38 193 ARG A CA 1
ATOM 1522 C C . ARG A 1 193 ? -19.675 -0.257 33.029 1.00 98.38 193 ARG A C 1
ATOM 1524 O O . ARG A 1 193 ? -20.126 -0.060 34.151 1.00 98.38 193 ARG A O 1
ATOM 1531 N N . ARG A 1 194 ? -19.593 -1.477 32.488 1.00 98.06 194 ARG A N 1
ATOM 1532 C CA . ARG A 1 194 ? -20.103 -2.691 33.152 1.00 98.06 194 ARG A CA 1
ATOM 1533 C C . ARG A 1 194 ? -19.438 -2.949 34.496 1.00 98.06 194 ARG A C 1
ATOM 1535 O O . ARG A 1 194 ? -20.113 -3.357 35.432 1.00 98.06 194 ARG A O 1
ATOM 1542 N N . ARG A 1 195 ? -18.133 -2.691 34.602 1.00 98.25 195 ARG A N 1
ATOM 1543 C CA . ARG A 1 195 ? -17.400 -2.794 35.866 1.00 98.25 195 ARG A CA 1
ATOM 1544 C C . ARG A 1 195 ? -17.975 -1.849 36.922 1.00 98.25 195 ARG A C 1
ATOM 1546 O O . ARG A 1 195 ? -18.282 -2.298 38.019 1.00 98.25 195 ARG A O 1
ATOM 1553 N N . ARG A 1 196 ? -18.200 -0.576 36.577 1.00 98.00 196 ARG A N 1
ATOM 1554 C CA . ARG A 1 196 ? -18.831 0.394 37.491 1.00 98.00 196 ARG A CA 1
ATOM 1555 C C . ARG A 1 196 ? -20.255 -0.005 37.875 1.00 98.00 196 ARG A C 1
ATOM 1557 O O . ARG A 1 196 ? -20.631 0.134 39.034 1.00 98.00 196 ARG A O 1
ATOM 1564 N N . ASP A 1 197 ? -21.037 -0.515 36.926 1.00 97.94 197 ASP A N 1
ATOM 1565 C CA . ASP A 1 197 ? -22.397 -0.992 37.199 1.00 97.94 197 ASP A CA 1
ATOM 1566 C C . ASP A 1 197 ? -22.383 -2.178 38.181 1.00 97.94 197 ASP A C 1
ATOM 1568 O O . ASP A 1 197 ? -23.178 -2.209 39.122 1.00 97.94 197 ASP A O 1
ATOM 1572 N N . ALA A 1 198 ? -21.433 -3.106 38.023 1.00 98.00 198 ALA A N 1
ATOM 1573 C CA . ALA A 1 198 ? -21.234 -4.223 38.943 1.00 98.00 198 ALA A CA 1
ATOM 1574 C C . ALA A 1 198 ? -20.828 -3.742 40.348 1.00 98.00 198 ALA A C 1
ATOM 1576 O O . ALA A 1 198 ? -21.483 -4.111 41.321 1.00 98.00 198 ALA A O 1
ATOM 1577 N N . GLU A 1 199 ? -19.834 -2.854 40.455 1.00 97.88 199 GLU A N 1
ATOM 1578 C CA . GLU A 1 199 ? -19.402 -2.255 41.730 1.00 97.88 199 GLU A CA 1
ATOM 1579 C C . GLU A 1 199 ? -20.555 -1.525 42.444 1.00 97.88 199 GLU A C 1
ATOM 1581 O O . GLU A 1 199 ? -20.700 -1.602 43.665 1.00 97.88 199 GLU A O 1
ATOM 1586 N N . ASN A 1 200 ? -21.411 -0.826 41.695 1.00 97.81 200 ASN A N 1
ATOM 1587 C CA . ASN A 1 200 ? -22.587 -0.162 42.254 1.00 97.81 200 ASN A CA 1
ATOM 1588 C C . ASN A 1 200 ? -23.630 -1.169 42.748 1.00 97.81 200 ASN A C 1
ATOM 1590 O O . ASN A 1 200 ? -24.155 -1.011 43.850 1.00 97.81 200 ASN A O 1
ATOM 1594 N N . SER A 1 201 ? -23.901 -2.219 41.968 1.00 97.75 201 SER A N 1
ATOM 1595 C CA . SER A 1 201 ? -24.826 -3.280 42.376 1.00 97.75 201 SER A CA 1
ATOM 1596 C C . SER A 1 201 ? -24.349 -4.007 43.637 1.00 97.75 201 SER A C 1
ATOM 1598 O O . SER A 1 201 ? -25.152 -4.302 44.520 1.00 97.75 201 SER A O 1
ATOM 1600 N N . GLU A 1 202 ? -23.038 -4.214 43.780 1.00 97.88 202 GLU A N 1
ATOM 1601 C CA . GLU A 1 202 ? -22.439 -4.832 44.960 1.00 97.88 202 GLU A CA 1
ATOM 1602 C C . GLU A 1 202 ? -22.636 -3.965 46.208 1.00 97.88 202 GLU A C 1
ATOM 1604 O O . GLU A 1 202 ? -23.077 -4.473 47.241 1.00 97.88 202 GLU A O 1
ATOM 1609 N N . LYS A 1 203 ? -22.422 -2.646 46.105 1.00 97.69 203 LYS A N 1
ATOM 1610 C CA . LYS A 1 203 ? -22.713 -1.703 47.200 1.00 97.69 203 LYS A CA 1
ATOM 1611 C C . LYS A 1 203 ? -24.177 -1.770 47.633 1.00 97.69 203 LYS A C 1
ATOM 1613 O O . LYS A 1 203 ? -24.458 -1.801 48.831 1.00 97.69 203 LYS A O 1
ATOM 1618 N N . THR A 1 204 ? -25.109 -1.830 46.680 1.00 97.81 204 THR A N 1
ATOM 1619 C CA . THR A 1 204 ? -26.538 -1.990 46.986 1.00 97.81 204 THR A CA 1
ATOM 1620 C C . THR A 1 204 ? -26.811 -3.314 47.696 1.00 97.81 204 THR A C 1
ATOM 1622 O O . THR A 1 204 ? -27.496 -3.321 48.715 1.00 97.81 204 THR A O 1
ATOM 1625 N N . ILE A 1 205 ? -26.241 -4.425 47.220 1.00 97.88 205 ILE A N 1
ATOM 1626 C CA . ILE A 1 205 ? -26.403 -5.743 47.849 1.00 97.88 205 ILE A CA 1
ATOM 1627 C C . ILE A 1 205 ? -25.871 -5.737 49.286 1.00 97.88 205 ILE A C 1
ATOM 1629 O O . ILE A 1 205 ? -26.537 -6.263 50.178 1.00 97.88 205 ILE A O 1
ATOM 1633 N N . ILE A 1 206 ? -24.696 -5.149 49.524 1.00 98.12 206 ILE A N 1
ATOM 1634 C CA . ILE A 1 206 ? -24.110 -5.025 50.866 1.00 98.12 206 ILE A CA 1
ATOM 1635 C C . ILE A 1 206 ? -25.052 -4.233 51.778 1.00 98.12 206 ILE A C 1
ATOM 1637 O O . ILE A 1 206 ? -25.422 -4.729 52.841 1.00 98.12 206 ILE A O 1
ATOM 1641 N N . SER A 1 207 ? -25.531 -3.072 51.325 1.00 98.06 207 SER A N 1
ATOM 1642 C CA . SER A 1 207 ? -26.474 -2.254 52.094 1.00 98.06 207 SER A CA 1
ATOM 1643 C C . SER A 1 207 ? -27.777 -3.004 52.407 1.00 98.06 207 SER A C 1
ATOM 1645 O O . SER A 1 207 ? -28.239 -3.001 53.548 1.00 98.06 207 SER A O 1
ATOM 1647 N N . CYS A 1 208 ? -28.342 -3.733 51.439 1.00 97.69 208 CYS A N 1
ATOM 1648 C CA . CYS A 1 208 ? -29.530 -4.558 51.663 1.00 97.69 208 CYS A CA 1
ATOM 1649 C C . CYS A 1 208 ? -29.277 -5.692 52.667 1.00 97.69 208 CYS A C 1
ATOM 1651 O O . CYS A 1 208 ? -30.153 -6.002 53.476 1.00 97.69 208 CYS A O 1
ATOM 1653 N N . LYS A 1 209 ? -28.095 -6.322 52.642 1.00 98.12 209 LYS A N 1
ATOM 1654 C CA . LYS A 1 209 ? -27.717 -7.349 53.625 1.00 98.12 209 LYS A CA 1
ATOM 1655 C C . LYS A 1 209 ? -27.635 -6.767 55.036 1.00 98.12 209 LYS A C 1
ATOM 1657 O O . LYS A 1 209 ? -28.147 -7.385 55.967 1.00 98.12 209 LYS A O 1
ATOM 1662 N N . GLU A 1 210 ? -27.047 -5.585 55.192 1.00 97.94 210 GLU A N 1
ATOM 1663 C CA . GLU A 1 210 ? -26.959 -4.885 56.480 1.00 97.94 210 GLU A CA 1
ATOM 1664 C C . GLU A 1 210 ? -28.343 -4.499 57.017 1.00 97.94 210 GLU A C 1
ATOM 1666 O O . GLU A 1 210 ? -28.655 -4.780 58.175 1.00 97.94 210 GLU A O 1
ATOM 1671 N N . GLN A 1 211 ? -29.209 -3.939 56.166 1.00 97.62 211 GLN A N 1
ATOM 1672 C CA . GLN A 1 211 ? -30.591 -3.609 56.531 1.00 97.62 211 GLN A CA 1
ATOM 1673 C C . GLN A 1 211 ? -31.386 -4.851 56.944 1.00 97.62 211 GLN A C 1
ATOM 1675 O O . GLN A 1 211 ? -32.064 -4.833 57.971 1.00 97.62 211 GLN A O 1
ATOM 1680 N N . ASN A 1 212 ? -31.274 -5.948 56.188 1.00 98.06 212 ASN A N 1
ATOM 1681 C CA . ASN A 1 212 ? -31.925 -7.211 56.535 1.00 98.06 212 ASN A CA 1
ATOM 1682 C C . ASN A 1 212 ? -31.428 -7.758 57.873 1.00 98.06 212 ASN A C 1
ATOM 1684 O O . ASN A 1 212 ? -32.235 -8.199 58.689 1.00 98.06 212 ASN A O 1
ATOM 1688 N N . LYS A 1 213 ? -30.117 -7.698 58.131 1.00 98.31 213 LYS A N 1
ATOM 1689 C CA . LYS A 1 213 ? -29.548 -8.113 59.416 1.00 98.31 213 LYS A CA 1
ATOM 1690 C C . LYS A 1 213 ? -30.125 -7.284 60.567 1.00 98.31 213 LYS A C 1
ATOM 1692 O O . LYS A 1 213 ? -30.614 -7.859 61.535 1.00 98.31 213 LYS A O 1
ATOM 1697 N N . PHE A 1 214 ? -30.146 -5.958 60.429 1.00 98.25 214 PHE A N 1
ATOM 1698 C CA . PHE A 1 214 ? -30.718 -5.054 61.429 1.00 98.25 214 PHE A CA 1
ATOM 1699 C C . PHE A 1 214 ? -32.206 -5.335 61.695 1.00 98.25 214 PHE A C 1
ATOM 1701 O O . PHE A 1 214 ? -32.629 -5.431 62.848 1.00 98.25 214 PHE A O 1
ATOM 1708 N N . LEU A 1 215 ? -33.009 -5.490 60.638 1.00 97.81 215 LEU A N 1
ATOM 1709 C CA . LEU A 1 215 ? -34.439 -5.777 60.763 1.00 97.81 215 LEU A CA 1
ATOM 1710 C C . LEU A 1 215 ? -34.692 -7.140 61.411 1.00 97.81 215 LEU A C 1
ATOM 1712 O O . LEU A 1 215 ? -35.564 -7.236 62.272 1.00 97.81 215 LEU A O 1
ATOM 1716 N N . ASN A 1 216 ? -33.913 -8.166 61.062 1.00 98.00 216 ASN A N 1
ATOM 1717 C CA . ASN A 1 216 ? -34.003 -9.485 61.689 1.00 98.00 216 ASN A CA 1
ATOM 1718 C C . ASN A 1 216 ? -33.669 -9.428 63.184 1.00 98.00 216 ASN A C 1
ATOM 1720 O O . ASN A 1 216 ? -34.428 -9.954 63.997 1.00 98.00 216 ASN A O 1
ATOM 1724 N N . GLU A 1 217 ? -32.588 -8.742 63.569 1.00 97.81 217 GLU A N 1
ATOM 1725 C CA . GLU A 1 217 ? -32.234 -8.542 64.980 1.00 97.81 217 GLU A CA 1
ATOM 1726 C C . GLU A 1 217 ? -33.335 -7.789 65.745 1.00 97.81 217 GLU A C 1
ATOM 1728 O O . GLU A 1 217 ? -33.699 -8.174 66.859 1.00 97.81 217 GLU A O 1
ATOM 1733 N N . ARG A 1 218 ? -33.911 -6.738 65.145 1.00 97.94 218 ARG A N 1
ATOM 1734 C CA . ARG A 1 218 ? -35.032 -5.989 65.731 1.00 97.94 218 ARG A CA 1
ATOM 1735 C C . ARG A 1 218 ? -36.273 -6.864 65.898 1.00 97.94 218 ARG A C 1
ATOM 1737 O O . ARG A 1 218 ? -36.887 -6.841 66.962 1.00 97.94 218 ARG A O 1
ATOM 1744 N N . ASN A 1 219 ? -36.641 -7.623 64.867 1.00 98.19 219 ASN A N 1
ATOM 1745 C CA . ASN A 1 219 ? -37.810 -8.497 64.890 1.00 98.19 219 ASN A CA 1
ATOM 1746 C C . ASN A 1 219 ? -37.660 -9.588 65.953 1.00 98.19 219 ASN A C 1
ATOM 1748 O O . ASN A 1 219 ? -38.610 -9.842 66.682 1.00 98.19 219 ASN A O 1
ATOM 1752 N N . MET A 1 220 ? -36.464 -10.160 66.124 1.00 97.88 220 MET A N 1
ATOM 1753 C CA . MET A 1 220 ? -36.217 -11.140 67.187 1.00 97.88 220 MET A CA 1
ATOM 1754 C C . MET A 1 220 ? -36.349 -10.556 68.588 1.00 97.88 220 MET A C 1
ATOM 1756 O O . MET A 1 220 ? -36.960 -11.178 69.454 1.00 97.88 220 MET A O 1
ATOM 1760 N N . LYS A 1 221 ? -35.856 -9.333 68.808 1.00 97.75 221 LYS A N 1
ATOM 1761 C CA . LYS A 1 221 ? -36.065 -8.630 70.083 1.00 97.75 221 LYS A CA 1
ATOM 1762 C C . LYS A 1 221 ? -37.545 -8.360 70.357 1.00 97.75 221 LYS A C 1
ATOM 1764 O O . LYS A 1 221 ? -37.981 -8.508 71.493 1.00 97.75 221 LYS A O 1
ATOM 1769 N N . LEU A 1 222 ? -38.309 -7.963 69.337 1.00 97.75 222 LEU A N 1
ATOM 1770 C CA . LEU A 1 222 ? -39.748 -7.721 69.469 1.00 97.75 222 LEU A CA 1
ATOM 1771 C C . LEU A 1 222 ? -40.518 -9.007 69.777 1.00 97.75 222 LEU A C 1
ATOM 1773 O O . LEU A 1 222 ? -41.331 -8.993 70.692 1.00 97.75 222 LEU A O 1
ATOM 1777 N N . VAL A 1 223 ? -40.226 -10.107 69.072 1.00 98.19 223 VAL A N 1
ATOM 1778 C CA . VAL A 1 223 ? -40.828 -11.424 69.342 1.00 98.19 223 VAL A CA 1
ATOM 1779 C C . VAL A 1 223 ? -40.572 -11.837 70.786 1.00 98.19 223 VAL A C 1
ATOM 1781 O O . VAL A 1 223 ? -41.527 -12.100 71.508 1.00 98.19 223 VAL A O 1
ATOM 1784 N N . LYS A 1 224 ? -39.315 -11.774 71.240 1.00 97.56 224 LYS A N 1
ATOM 1785 C CA . LYS A 1 224 ? -38.959 -12.112 72.621 1.00 97.56 224 LYS A CA 1
ATOM 1786 C C . LYS A 1 224 ? -39.717 -11.256 73.643 1.00 97.56 224 LYS A C 1
ATOM 1788 O O . LYS A 1 224 ? -40.235 -11.774 74.623 1.00 97.56 224 LYS A O 1
ATOM 1793 N N . LYS A 1 225 ? -39.837 -9.948 73.397 1.00 97.38 225 LYS A N 1
ATOM 1794 C CA . LYS A 1 225 ? -40.593 -9.049 74.279 1.00 97.38 225 LYS A CA 1
ATOM 1795 C C . LYS A 1 225 ? -42.096 -9.358 74.288 1.00 97.38 225 LYS A C 1
ATOM 1797 O O . LYS A 1 225 ? -42.740 -9.224 75.322 1.00 97.38 225 LYS A O 1
ATOM 1802 N N . CYS A 1 226 ? -42.669 -9.750 73.151 1.00 97.12 226 CYS A N 1
ATOM 1803 C CA . CYS A 1 226 ? -44.057 -10.205 73.088 1.00 97.12 226 CYS A CA 1
ATOM 1804 C C . CYS A 1 226 ? -44.258 -11.506 73.874 1.00 97.12 226 CYS A C 1
ATOM 1806 O O . CYS A 1 226 ? -45.247 -11.614 74.590 1.00 97.12 226 CYS A O 1
ATOM 1808 N N . GLU A 1 227 ? -43.326 -12.458 73.776 1.00 96.12 227 GLU A N 1
ATOM 1809 C CA . GLU A 1 227 ? -43.343 -13.695 74.569 1.00 96.12 227 GLU A CA 1
ATOM 1810 C C . GLU A 1 227 ? -43.291 -13.390 76.074 1.00 96.12 227 GLU A C 1
ATOM 1812 O O . GLU A 1 227 ? -44.140 -13.878 76.816 1.00 96.12 227 GLU A O 1
ATOM 1817 N N . GLU A 1 228 ? -42.375 -12.517 76.511 1.00 95.19 228 GLU A N 1
ATOM 1818 C CA . GLU A 1 228 ? -42.267 -12.056 77.906 1.00 95.19 228 GLU A CA 1
ATOM 1819 C C . GLU A 1 228 ? -43.589 -11.442 78.409 1.00 95.19 228 GLU A C 1
ATOM 1821 O O . GLU A 1 228 ? -44.121 -11.871 79.431 1.00 95.19 228 GLU A O 1
ATOM 1826 N N . LEU A 1 229 ? -44.182 -10.511 77.652 1.00 95.31 229 LEU A N 1
ATOM 1827 C CA . LEU A 1 229 ? -45.462 -9.874 78.004 1.00 95.31 229 LEU A CA 1
ATOM 1828 C C . LEU A 1 229 ? -46.644 -10.858 78.021 1.00 95.31 229 LEU A C 1
ATOM 1830 O O . LEU A 1 229 ? -47.583 -10.695 78.801 1.00 95.31 229 LEU A O 1
ATOM 1834 N N . CYS A 1 230 ? -46.641 -11.869 77.149 1.00 93.31 230 CYS A N 1
ATOM 1835 C CA . CYS A 1 230 ? -47.654 -12.922 77.165 1.00 93.31 230 CYS A CA 1
ATOM 1836 C C . CYS A 1 230 ? -47.564 -13.772 78.436 1.00 93.31 230 CYS A C 1
ATOM 1838 O O . CYS A 1 230 ? -48.605 -14.093 79.012 1.00 93.31 230 CYS A O 1
ATOM 1840 N N . GLU A 1 231 ? -46.356 -14.123 78.880 1.00 93.62 231 GLU A N 1
ATOM 1841 C CA . GLU A 1 231 ? -46.154 -14.853 80.136 1.00 93.62 231 GLU A CA 1
ATOM 1842 C C . GLU A 1 231 ? -46.525 -13.999 81.359 1.00 93.62 231 GLU A C 1
ATOM 1844 O O . GLU A 1 231 ? -47.221 -14.487 82.250 1.00 93.62 231 GLU A O 1
ATOM 1849 N N . GLU A 1 232 ? -46.181 -12.706 81.370 1.00 91.25 232 GLU A N 1
ATOM 1850 C CA . GLU A 1 232 ? -46.621 -11.766 82.414 1.00 91.25 232 GLU A CA 1
ATOM 1851 C C . GLU A 1 232 ? -48.154 -11.673 82.496 1.00 91.25 232 GLU A C 1
ATOM 1853 O O . GLU A 1 232 ? -48.729 -11.784 83.578 1.00 91.25 232 GLU A O 1
ATOM 1858 N N . ASN A 1 233 ? -48.847 -11.544 81.359 1.00 91.00 233 ASN A N 1
ATOM 1859 C CA . ASN A 1 233 ? -50.312 -11.500 81.335 1.00 91.00 233 ASN A CA 1
ATOM 1860 C C . ASN A 1 233 ? -50.958 -12.805 81.824 1.00 91.00 233 ASN A C 1
ATOM 1862 O O . ASN A 1 233 ? -51.979 -12.757 82.511 1.00 91.00 233 ASN A O 1
ATOM 1866 N N . LYS A 1 234 ? -50.382 -13.972 81.501 1.00 91.06 234 LYS A N 1
ATOM 1867 C CA . LYS A 1 234 ? -50.856 -15.261 82.037 1.00 91.06 234 LYS A CA 1
ATOM 1868 C C . LYS A 1 234 ? -50.701 -15.337 83.554 1.00 91.06 234 LYS A C 1
ATOM 1870 O O . LYS A 1 234 ? -51.575 -15.888 84.212 1.00 91.06 234 LYS A O 1
ATOM 1875 N N . ALA A 1 235 ? -49.613 -14.796 84.099 1.00 84.50 235 ALA A N 1
ATOM 1876 C CA . ALA A 1 235 ? -49.368 -14.775 85.539 1.00 84.50 235 ALA A CA 1
ATOM 1877 C C . ALA A 1 235 ? -50.334 -13.856 86.308 1.00 84.50 235 ALA A C 1
ATOM 1879 O O . ALA A 1 235 ? -50.527 -14.054 87.499 1.00 84.50 235 ALA A O 1
ATOM 1880 N N . ILE A 1 236 ? -50.938 -12.864 85.643 1.00 85.00 236 ILE A N 1
ATOM 1881 C CA . ILE A 1 236 ? -51.946 -11.966 86.235 1.00 85.00 236 ILE A CA 1
ATOM 1882 C C . ILE A 1 236 ? -53.356 -12.586 86.208 1.00 85.00 236 ILE A C 1
ATOM 1884 O O . ILE A 1 236 ? -54.182 -12.276 87.063 1.00 85.00 236 ILE A O 1
ATOM 1888 N N . LEU A 1 237 ? -53.654 -13.414 85.201 1.00 73.25 237 LEU A N 1
ATOM 1889 C CA . LEU A 1 237 ? -54.978 -14.016 84.982 1.00 73.25 237 LEU A CA 1
ATOM 1890 C C . LEU A 1 237 ? -55.216 -15.330 85.752 1.00 73.25 237 LEU A C 1
ATOM 1892 O O . LEU A 1 237 ? -56.364 -15.773 85.810 1.00 73.25 237 LEU A O 1
ATOM 1896 N N . ASN A 1 238 ? -54.164 -15.940 86.306 1.00 54.28 238 ASN A N 1
ATOM 1897 C CA . ASN A 1 238 ? -54.211 -17.134 87.161 1.00 54.28 238 ASN A CA 1
ATOM 1898 C C . ASN A 1 238 ? -54.027 -16.764 88.635 1.00 54.28 238 ASN A C 1
ATOM 1900 O O . ASN A 1 238 ? -54.574 -17.502 89.483 1.00 54.28 238 ASN A O 1
#

Organism: NCBI:txid387005

Foldseek 3Di:
DDDDDDDDDDDDDDDDDDDDPDDDDDDDDDDDDDDDDDDDDDDDDDDDDDDDDDPPDDDDDPDDDDDDDDDDPPDDDDPPPPPPDDPPPCPPPPPPPPPPPDDDPDDPVNVVVVVVVVVVVVVVVVVVVVVVVVVVVVVVVVVVVVVVVVVVVVVVVVVVVVVVVVVVVVVVVVVVVVVVVVVVVVVVVVVVVVVVVVVVVVVVVVVVVVVVVVVVVVVVVVVVVVVVVVVVVVVVVD

pLDDT: mean 72.35, std 27.35, range [32.31, 98.75]

Radius of gyration: 55.04 Å; chains: 1; bounding box: 112×64×171 Å

Secondary structure (DSSP, 8-state):
-----------------------------------------------------------------------------------------------------------HHHHHHHHHHHHHHHHHHHHHHHHHHHHHHHHHHHHHHHHHHHHHHHHHHHHHHHHHHHHHHHHHHHHHHHHHHHHHHHHHHHHHHHHHHHHHHHHHHHHHHHHHHHHHHHHHHHHHHHHHHHHHHHHHH-

Sequence (238 aa):
MENSSSSNHKRSSDRHRHSSYAMLSYVTTNIPTASKRDSQSRDDGRSKHHHHKTHKKRRRHSRSHSFSSSLSPIGRRNPVIKTSIIRTNSLDIMCHRSTYSGSGGSTQSDFELRTTLISQLSASEQRINSLESELRAAQLARGRAEQTVFDVNAEKLRLEAQNSEILQVMKTLERAVEDLQKTCSGLRAECDRRRRDAENSEKTIISCKEQNKFLNERNMKLVKKCEELCEENKAILN